Protein AF-A0ABD4E244-F1 (afdb_monomer)

Nearest PDB structures (foldseek):
  1wmi-assembly1_A  TM=5.016E-01  e=4.606E-01  Pyrococcus horikoshii OT3
  7qqj-assembly1_A  TM=5.575E-01  e=2.333E+00  Jeotgalibaca ciconiae
  2khe-assembly1_A  TM=3.534E-01  e=1.532E+00  Thermus thermophilus HB8
  5w0b-assembly4_A  TM=2.724E-01  e=1.532E+00  Homo sapiens

Mean predicted aligned error: 14.97 Å

Foldseek 3Di:
DDCVVVVVVVVVVVVVVVVVVPDDDDDDDDDDDDDDDDPDPDPPDPDPPPPPDPADAAEAEDLAKDKFKKAKDFLVPCVLVVVCVVLVQDPVVQSVVLVVPDDDDRPDIDITGLVSDFLQVLVVVDPLQQQPGWIKIFMDPPPPDTEDIDIGHLVRRVVVVVCVLPDDQQDKDWDDDDDDWTWMWHDHPFWIWTWTADRPRRHIYTYTYTSVNSVVNVVVNSVVSSCRNVPNDDVVVVVPDD

Organism: NCBI:txid101571

Structure (mmCIF, N/CA/C/O backbone):
data_AF-A0ABD4E244-F1
#
_entry.id   AF-A0ABD4E244-F1
#
loop_
_atom_site.group_PDB
_atom_site.id
_atom_site.type_symbol
_atom_site.label_atom_id
_atom_site.label_alt_id
_atom_site.label_comp_id
_atom_site.label_asym_id
_atom_site.label_entity_id
_atom_site.label_seq_id
_atom_site.pdbx_PDB_ins_code
_atom_site.Cartn_x
_atom_site.Cartn_y
_atom_site.Cartn_z
_atom_site.occupancy
_atom_site.B_iso_or_equiv
_atom_site.auth_seq_id
_atom_site.auth_comp_id
_atom_site.auth_asym_id
_atom_site.auth_atom_id
_atom_site.pdbx_PDB_model_num
ATOM 1 N N . MET A 1 1 ? 22.907 18.050 -26.647 1.00 46.38 1 MET A N 1
ATOM 2 C CA . MET A 1 1 ? 22.762 16.636 -26.237 1.00 46.38 1 MET A CA 1
ATOM 3 C C . MET A 1 1 ? 23.810 16.364 -25.176 1.00 46.38 1 MET A C 1
ATOM 5 O O . MET A 1 1 ? 24.995 16.416 -25.475 1.00 46.38 1 MET A O 1
ATOM 9 N N . SER A 1 2 ? 23.383 16.255 -23.921 1.00 38.94 2 SER A N 1
ATOM 10 C CA . SER A 1 2 ? 24.263 16.157 -22.755 1.00 38.94 2 SER A CA 1
ATOM 11 C C . SER A 1 2 ? 24.977 14.802 -22.731 1.00 38.94 2 SER A C 1
ATOM 13 O O . SER A 1 2 ? 24.359 13.765 -22.967 1.00 38.94 2 SER A O 1
ATOM 15 N N . GLY A 1 3 ? 26.281 14.800 -22.430 1.00 38.62 3 GLY A N 1
ATOM 16 C CA . GLY A 1 3 ? 27.131 13.596 -22.420 1.00 38.62 3 GLY A CA 1
ATOM 17 C C . GLY A 1 3 ? 26.652 12.463 -21.500 1.00 38.62 3 GLY A C 1
ATOM 18 O O . GLY A 1 3 ? 27.084 11.326 -21.649 1.00 38.62 3 GLY A O 1
ATOM 19 N N . TRP A 1 4 ? 25.699 12.746 -20.612 1.00 36.41 4 TRP A N 1
ATOM 20 C CA . TRP A 1 4 ? 25.045 11.768 -19.745 1.00 36.41 4 TRP A CA 1
ATOM 21 C C . TRP A 1 4 ? 24.117 10.810 -20.502 1.00 36.41 4 TRP A C 1
ATOM 23 O O . TRP A 1 4 ? 24.083 9.626 -20.183 1.00 36.41 4 TRP A O 1
ATOM 33 N N . VAL A 1 5 ? 23.441 11.272 -21.561 1.00 45.88 5 VAL A N 1
ATOM 34 C CA . VAL A 1 5 ? 22.595 10.404 -22.405 1.00 45.88 5 VAL A CA 1
ATOM 35 C C . VAL A 1 5 ? 23.458 9.389 -23.162 1.00 45.88 5 VAL A C 1
ATOM 37 O O . VAL A 1 5 ? 23.086 8.228 -23.299 1.00 45.88 5 VAL A O 1
ATOM 40 N N . VAL A 1 6 ? 24.658 9.799 -23.587 1.00 49.12 6 VAL A N 1
ATOM 41 C CA . VAL A 1 6 ? 25.619 8.921 -24.274 1.00 49.12 6 VAL A CA 1
ATOM 42 C C . VAL A 1 6 ? 26.187 7.864 -23.319 1.00 49.12 6 VAL A C 1
ATOM 44 O O . VAL A 1 6 ? 26.351 6.711 -23.713 1.00 49.12 6 VAL A O 1
ATOM 47 N N . ALA A 1 7 ? 26.425 8.222 -22.054 1.00 53.41 7 ALA A N 1
ATOM 48 C CA . ALA A 1 7 ? 26.900 7.282 -21.040 1.00 53.41 7 ALA A CA 1
ATOM 49 C C . ALA A 1 7 ? 25.847 6.211 -20.695 1.00 53.41 7 ALA A C 1
ATOM 51 O O . ALA A 1 7 ? 26.179 5.030 -20.611 1.00 53.41 7 ALA A O 1
ATOM 52 N N . LEU A 1 8 ? 24.575 6.603 -20.572 1.00 51.09 8 LEU A N 1
ATOM 53 C CA . LEU A 1 8 ? 23.467 5.693 -20.252 1.00 51.09 8 LEU A CA 1
ATOM 54 C C . LEU A 1 8 ? 23.204 4.696 -21.391 1.00 51.09 8 LEU A C 1
ATOM 56 O O . LEU A 1 8 ? 23.094 3.493 -21.156 1.00 51.09 8 LEU A O 1
ATOM 60 N N . VAL A 1 9 ? 23.226 5.176 -22.638 1.00 59.66 9 VAL A N 1
ATOM 61 C CA . VAL A 1 9 ? 23.154 4.320 -23.833 1.00 59.66 9 VAL A CA 1
ATOM 62 C C . VAL A 1 9 ? 24.352 3.363 -23.897 1.00 59.66 9 VAL A C 1
ATOM 64 O O . VAL A 1 9 ? 24.181 2.184 -24.202 1.00 59.66 9 VAL A O 1
ATOM 67 N N . GLY A 1 10 ? 25.553 3.827 -23.538 1.00 59.78 10 GLY A N 1
ATOM 68 C CA . GLY A 1 10 ? 26.757 2.994 -23.489 1.00 59.78 10 GLY A CA 1
ATOM 69 C C . GLY A 1 10 ? 26.665 1.834 -22.491 1.00 59.78 10 GLY A C 1
ATOM 70 O O . GLY A 1 10 ? 27.057 0.714 -22.818 1.00 59.78 10 GLY A O 1
ATOM 71 N N . VAL A 1 11 ? 26.100 2.069 -21.303 1.00 67.81 11 VAL A N 1
ATOM 72 C CA . VAL A 1 11 ? 25.931 1.032 -20.267 1.00 67.81 11 VAL A CA 1
ATOM 73 C C . VAL A 1 11 ? 24.898 -0.016 -20.687 1.00 67.81 11 VAL A C 1
ATOM 75 O O . VAL A 1 11 ? 25.147 -1.213 -20.534 1.00 67.81 11 VAL A O 1
ATOM 78 N N . VAL A 1 12 ? 23.779 0.409 -21.281 1.00 67.81 12 VAL A N 1
ATOM 79 C CA . VAL A 1 12 ? 22.734 -0.504 -21.778 1.00 67.81 12 VAL A CA 1
ATOM 80 C C . VAL A 1 12 ? 23.266 -1.377 -22.918 1.00 67.81 12 VAL A C 1
ATOM 82 O O . VAL A 1 12 ? 23.085 -2.596 -22.903 1.00 67.81 12 VAL A O 1
ATOM 85 N N . ILE A 1 13 ? 23.999 -0.788 -23.868 1.00 71.12 13 ILE A N 1
ATOM 86 C CA . ILE A 1 13 ? 24.621 -1.531 -24.973 1.00 71.12 13 ILE A CA 1
ATOM 87 C C . ILE A 1 13 ? 25.648 -2.541 -24.443 1.00 71.12 13 ILE A C 1
ATOM 89 O O . ILE A 1 13 ? 25.657 -3.696 -24.878 1.00 71.12 13 ILE A O 1
ATOM 93 N N . LEU A 1 14 ? 26.482 -2.145 -23.475 1.00 68.38 14 LEU A N 1
ATOM 94 C CA . LEU A 1 14 ? 27.491 -3.025 -22.883 1.00 68.38 14 LEU A CA 1
ATOM 95 C C . LEU A 1 14 ? 26.857 -4.207 -22.133 1.00 68.38 14 LEU A C 1
ATOM 97 O O . LEU A 1 14 ? 27.340 -5.336 -22.237 1.00 68.38 14 LEU A O 1
ATOM 101 N N . TYR A 1 15 ? 25.750 -3.969 -21.427 1.00 73.31 15 TYR A N 1
ATOM 102 C CA . TYR A 1 15 ? 24.990 -5.012 -20.742 1.00 73.31 15 TYR A CA 1
ATOM 103 C C . TYR A 1 15 ? 24.410 -6.044 -21.725 1.00 73.31 15 TYR A C 1
ATOM 105 O O . TYR A 1 15 ? 24.567 -7.252 -21.522 1.00 73.31 15 TYR A O 1
ATOM 113 N N . VAL A 1 16 ? 23.816 -5.592 -22.835 1.00 67.31 16 VAL A N 1
ATOM 114 C CA . VAL A 1 16 ? 23.265 -6.480 -23.876 1.00 67.31 16 VAL A CA 1
ATOM 115 C C . VAL A 1 16 ? 24.371 -7.303 -24.550 1.00 67.31 16 VAL A C 1
ATOM 117 O O . VAL A 1 16 ? 24.220 -8.515 -24.721 1.00 67.31 16 VAL A O 1
ATOM 120 N N . LEU A 1 17 ? 25.518 -6.691 -24.863 1.00 67.81 17 LEU A N 1
ATOM 121 C CA . LEU A 1 17 ? 26.674 -7.378 -25.458 1.00 67.81 17 LEU A CA 1
ATOM 122 C C . LEU A 1 17 ? 27.251 -8.465 -24.544 1.00 67.81 17 LEU A C 1
ATOM 124 O O . LEU A 1 17 ? 27.511 -9.583 -24.995 1.00 67.81 17 LEU A O 1
ATOM 128 N N . LEU A 1 18 ? 27.395 -8.178 -23.249 1.00 69.12 18 LEU A N 1
ATOM 129 C CA . LEU A 1 18 ? 27.860 -9.161 -22.266 1.00 69.12 18 LEU A CA 1
ATOM 130 C C . LEU A 1 18 ? 26.876 -10.328 -22.100 1.00 69.12 18 LEU A C 1
ATOM 132 O O . LEU A 1 18 ? 27.305 -11.458 -21.856 1.00 69.12 18 LEU A O 1
ATOM 136 N N . ARG A 1 19 ? 25.572 -10.087 -22.276 1.00 62.84 19 ARG A N 1
ATOM 137 C CA . ARG A 1 19 ? 24.532 -11.127 -22.227 1.00 62.84 19 ARG A CA 1
ATOM 138 C C . ARG A 1 19 ? 24.557 -12.031 -23.464 1.00 62.84 19 ARG A C 1
ATOM 140 O O . ARG A 1 19 ? 24.368 -13.238 -23.329 1.00 62.84 19 ARG A O 1
ATOM 147 N N . VAL A 1 20 ? 24.845 -11.485 -24.649 1.00 66.19 20 VAL A N 1
ATOM 148 C CA . VAL A 1 20 ? 25.002 -12.275 -25.886 1.00 66.19 20 VAL A CA 1
ATOM 149 C C . VAL A 1 20 ? 26.271 -13.133 -25.840 1.00 66.19 20 VAL A C 1
ATOM 151 O O . VAL A 1 20 ? 26.223 -14.308 -26.197 1.00 66.19 20 VAL A O 1
ATOM 154 N N . LEU A 1 21 ? 27.378 -12.589 -25.323 1.00 64.44 21 LEU A N 1
ATOM 155 C CA . LEU A 1 21 ? 28.658 -13.301 -25.198 1.00 64.44 21 LEU A CA 1
ATOM 156 C C . LEU A 1 21 ? 28.655 -14.408 -24.129 1.00 64.44 21 LEU A C 1
ATOM 158 O O . LEU A 1 21 ? 29.496 -15.300 -24.176 1.00 64.44 21 LEU A O 1
ATOM 162 N N . ARG A 1 22 ? 27.718 -14.373 -23.172 1.00 51.84 22 ARG A N 1
ATOM 163 C CA . ARG A 1 22 ? 27.598 -15.370 -22.093 1.00 51.84 22 ARG A CA 1
ATOM 164 C C . ARG A 1 22 ? 26.583 -16.482 -22.356 1.00 51.84 22 ARG A C 1
ATOM 166 O O . ARG A 1 22 ? 26.347 -17.281 -21.453 1.00 51.84 22 ARG A O 1
ATOM 173 N N . ARG A 1 23 ? 25.991 -16.587 -23.554 1.00 40.16 23 ARG A N 1
ATOM 174 C CA . ARG A 1 23 ? 25.181 -17.770 -23.896 1.00 40.16 23 ARG A CA 1
ATOM 175 C C . ARG A 1 23 ? 26.089 -19.010 -23.957 1.00 40.16 23 ARG A C 1
ATOM 177 O O . ARG A 1 23 ? 26.967 -19.050 -24.817 1.00 40.16 23 ARG A O 1
ATOM 18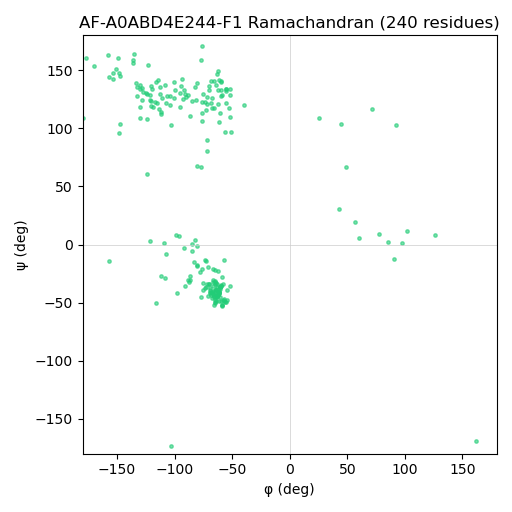4 N N . PRO A 1 24 ? 25.892 -20.033 -23.105 1.00 42.00 24 PRO A N 1
ATOM 185 C CA . PRO A 1 24 ? 26.639 -21.277 -23.224 1.00 42.00 24 PRO A CA 1
ATOM 186 C C . PRO A 1 24 ? 26.200 -21.991 -24.505 1.00 42.00 24 PRO A C 1
ATOM 188 O O . PRO A 1 24 ? 25.018 -22.293 -24.679 1.00 42.00 24 PRO A O 1
ATOM 191 N N . GLN A 1 25 ? 27.139 -22.262 -25.413 1.00 41.94 25 GLN A N 1
ATOM 192 C CA . GLN A 1 25 ? 26.923 -23.268 -26.451 1.00 41.94 25 GLN A CA 1
ATOM 193 C C . GLN A 1 25 ? 26.726 -24.628 -25.771 1.00 41.94 25 GLN A C 1
ATOM 195 O O . GLN A 1 25 ? 27.485 -24.998 -24.875 1.00 41.94 25 GLN A O 1
ATOM 200 N N . ALA A 1 26 ? 25.692 -25.359 -26.191 1.00 36.94 26 ALA A N 1
ATOM 201 C CA . ALA A 1 26 ? 25.402 -26.701 -25.703 1.00 36.94 26 ALA A CA 1
ATOM 202 C C . ALA A 1 26 ? 26.626 -27.626 -25.898 1.00 36.94 26 ALA A C 1
ATOM 204 O O . ALA A 1 26 ? 27.203 -27.637 -26.991 1.00 36.94 26 ALA A O 1
ATOM 205 N N . PRO A 1 27 ? 27.041 -28.400 -24.880 1.00 38.44 27 PRO A N 1
ATOM 206 C CA . PRO A 1 27 ? 28.251 -29.201 -24.977 1.00 38.44 27 PRO A CA 1
ATOM 207 C C . PRO A 1 27 ? 28.022 -30.451 -25.837 1.00 38.44 27 PRO A C 1
ATOM 209 O O . PRO A 1 27 ? 27.171 -31.291 -25.550 1.00 38.44 27 PRO A O 1
ATOM 212 N N . ARG A 1 28 ? 28.830 -30.575 -26.896 1.00 30.55 28 ARG A N 1
ATOM 213 C CA . ARG A 1 28 ? 29.063 -31.822 -27.634 1.00 30.55 28 ARG A CA 1
ATOM 214 C C . ARG A 1 28 ? 29.917 -32.745 -26.763 1.00 30.55 28 ARG A C 1
ATOM 216 O O . ARG A 1 28 ? 30.987 -32.347 -26.315 1.00 30.55 28 ARG A O 1
ATOM 223 N N . ALA A 1 29 ? 29.449 -33.970 -26.557 1.00 38.97 29 ALA A N 1
ATOM 224 C CA . ALA A 1 29 ? 30.196 -35.030 -25.896 1.00 38.97 29 ALA A CA 1
ATOM 225 C C . ALA A 1 29 ? 31.352 -35.533 -26.775 1.00 38.97 29 ALA A C 1
ATOM 227 O O . ALA A 1 29 ? 31.140 -35.844 -27.949 1.00 38.97 29 ALA A O 1
ATOM 228 N N . THR A 1 30 ? 32.550 -35.680 -26.202 1.00 33.34 30 THR A N 1
ATOM 229 C CA . THR A 1 30 ? 33.509 -36.726 -26.596 1.00 33.34 30 THR A CA 1
ATOM 230 C C . THR A 1 30 ? 34.483 -37.023 -25.453 1.00 33.34 30 THR A C 1
ATOM 232 O O . THR A 1 30 ? 34.839 -36.150 -24.666 1.00 33.34 30 THR A O 1
ATOM 235 N N . GLU A 1 31 ? 34.826 -38.301 -25.362 1.00 32.78 31 GLU A N 1
ATOM 236 C CA . GLU A 1 31 ? 35.502 -39.026 -24.291 1.00 32.78 31 GLU A CA 1
ATOM 237 C C . GLU A 1 31 ? 37.025 -38.828 -24.180 1.00 32.78 31 GLU A C 1
ATOM 239 O O . GLU A 1 31 ? 37.717 -38.590 -25.164 1.00 32.78 31 GLU A O 1
ATOM 244 N N . ALA A 1 32 ? 37.488 -39.127 -22.957 1.00 32.03 32 ALA A N 1
ATOM 245 C CA . ALA A 1 32 ? 38.721 -39.824 -22.562 1.00 32.03 32 ALA A CA 1
ATOM 246 C C . ALA A 1 32 ? 40.102 -39.153 -22.723 1.00 32.03 32 ALA A C 1
ATOM 248 O O . ALA A 1 32 ? 40.644 -39.048 -23.816 1.00 32.03 32 ALA A O 1
ATOM 249 N N . ALA A 1 33 ? 40.772 -38.925 -21.582 1.00 31.59 33 ALA A N 1
ATOM 250 C CA . ALA A 1 33 ? 41.959 -39.697 -21.176 1.00 31.59 33 ALA A CA 1
ATOM 251 C C . ALA A 1 33 ? 42.374 -39.388 -19.719 1.00 31.59 33 ALA A C 1
ATOM 253 O O . ALA A 1 33 ? 42.095 -38.328 -19.171 1.00 31.59 33 ALA A O 1
ATOM 254 N N . LYS A 1 34 ? 43.027 -40.371 -19.101 1.00 32.00 34 LYS A N 1
ATOM 255 C CA . LYS A 1 34 ? 43.307 -40.585 -17.673 1.00 32.00 34 LYS A CA 1
ATOM 256 C C . LYS A 1 34 ? 44.798 -40.362 -17.369 1.00 32.00 34 LYS A C 1
ATOM 258 O O . LYS A 1 34 ? 45.604 -40.906 -18.112 1.00 32.00 34 LYS A O 1
ATOM 263 N N . SER A 1 35 ? 45.149 -39.682 -16.267 1.00 30.70 35 SER A N 1
ATOM 264 C CA . SER A 1 35 ? 46.328 -39.942 -15.391 1.00 30.70 35 SER A CA 1
ATOM 265 C C . SER A 1 35 ? 46.331 -38.916 -14.236 1.00 30.70 35 SER A C 1
ATOM 267 O O . SER A 1 35 ? 46.313 -37.723 -14.500 1.00 30.70 35 SER A O 1
ATOM 269 N N . ALA A 1 36 ? 46.045 -39.305 -12.991 1.00 32.72 36 ALA A N 1
ATOM 270 C CA . ALA A 1 36 ? 46.971 -39.770 -11.943 1.00 32.72 36 ALA A CA 1
ATOM 271 C C . ALA A 1 36 ? 47.470 -38.641 -11.009 1.00 32.72 36 ALA A C 1
ATOM 273 O O . ALA A 1 36 ? 48.356 -37.876 -11.360 1.00 32.72 36 ALA A O 1
ATOM 274 N N . ALA A 1 37 ? 46.858 -38.625 -9.818 1.00 39.91 37 ALA A N 1
ATOM 275 C CA . ALA A 1 37 ? 47.403 -38.312 -8.494 1.00 39.91 37 ALA A CA 1
ATOM 276 C C . ALA A 1 37 ? 48.327 -37.091 -8.315 1.00 39.91 37 ALA A C 1
ATOM 278 O O . ALA A 1 37 ? 49.535 -37.181 -8.510 1.00 39.91 37 ALA A O 1
ATOM 279 N N . ASP A 1 38 ? 47.750 -36.027 -7.751 1.00 34.31 38 ASP A N 1
ATOM 280 C CA . ASP A 1 38 ? 48.404 -35.186 -6.743 1.00 34.31 38 ASP A CA 1
ATOM 281 C C . ASP A 1 38 ? 47.308 -34.644 -5.800 1.00 34.31 38 ASP A C 1
ATOM 283 O O . ASP A 1 38 ? 46.571 -33.716 -6.135 1.00 34.31 38 ASP A O 1
ATOM 287 N N . GLU A 1 39 ? 47.101 -35.310 -4.657 1.00 41.69 39 GLU A N 1
ATOM 288 C CA . GLU A 1 39 ? 46.169 -34.875 -3.604 1.00 41.69 39 GLU A CA 1
ATOM 289 C C . GLU A 1 39 ? 46.824 -33.797 -2.734 1.00 41.69 39 GLU A C 1
ATOM 291 O O . GLU A 1 39 ? 47.081 -33.981 -1.545 1.00 41.69 39 GLU A O 1
ATOM 296 N N . THR A 1 40 ? 47.057 -32.634 -3.335 1.00 38.50 40 THR A N 1
ATOM 297 C CA . THR A 1 40 ? 47.302 -31.405 -2.582 1.00 38.50 40 THR A CA 1
ATOM 298 C C . THR A 1 40 ? 46.108 -30.477 -2.816 1.00 38.50 40 THR A C 1
ATOM 300 O O . THR A 1 40 ? 45.895 -30.050 -3.954 1.00 38.50 40 THR A O 1
ATOM 303 N N . PRO A 1 41 ? 45.282 -30.161 -1.795 1.00 41.00 41 PRO A N 1
ATOM 304 C CA . PRO A 1 41 ? 44.195 -29.205 -1.966 1.00 41.00 41 PRO A CA 1
ATOM 305 C C . PRO A 1 41 ? 44.795 -27.866 -2.418 1.00 41.00 41 PRO A C 1
ATOM 307 O O . PRO A 1 41 ? 45.736 -27.392 -1.771 1.00 41.00 41 PRO A O 1
ATOM 310 N N . PRO A 1 42 ? 44.302 -27.235 -3.500 1.00 47.94 42 PRO A N 1
ATOM 311 C CA . PRO A 1 42 ? 44.774 -25.907 -3.857 1.00 47.94 42 PRO A CA 1
ATOM 312 C C . PRO A 1 42 ? 44.486 -24.967 -2.679 1.00 47.94 42 PRO A C 1
ATOM 314 O O . PRO A 1 42 ? 43.427 -25.094 -2.053 1.00 47.94 42 PRO A O 1
ATOM 317 N N . PRO A 1 43 ? 45.396 -24.033 -2.345 1.00 40.88 43 PRO A N 1
ATOM 318 C CA . PRO A 1 43 ? 45.131 -23.069 -1.292 1.00 40.88 43 PRO A CA 1
ATOM 319 C C . PRO A 1 43 ? 43.834 -22.345 -1.638 1.00 40.88 43 PRO A C 1
ATOM 321 O O . PRO A 1 43 ? 43.693 -21.770 -2.719 1.00 40.88 43 PRO A O 1
ATOM 324 N N . SER A 1 44 ? 42.866 -22.431 -0.728 1.00 44.88 44 SER A N 1
ATOM 325 C CA . SER A 1 44 ? 41.580 -21.759 -0.832 1.00 44.88 44 SER A CA 1
ATOM 326 C C . SER A 1 44 ? 41.828 -20.280 -1.104 1.00 44.88 44 SER A C 1
ATOM 328 O O . SER A 1 44 ? 42.326 -19.560 -0.235 1.00 44.88 44 SER A O 1
ATOM 330 N N . LEU A 1 45 ? 41.516 -19.847 -2.330 1.00 42.91 45 LEU A N 1
ATOM 331 C CA . LEU A 1 45 ? 41.513 -18.438 -2.694 1.00 42.91 45 LEU A CA 1
ATOM 332 C C . LEU A 1 45 ? 40.646 -17.711 -1.659 1.00 42.91 45 LEU A C 1
ATOM 334 O O . LEU A 1 45 ? 39.520 -18.158 -1.411 1.00 42.91 45 LEU A O 1
ATOM 338 N N . PRO A 1 46 ? 41.140 -16.630 -1.030 1.00 38.53 46 PRO A N 1
ATOM 339 C CA . PRO A 1 46 ? 40.312 -15.853 -0.127 1.00 38.53 46 PRO A CA 1
ATOM 340 C C . PRO A 1 46 ? 39.061 -15.434 -0.894 1.00 38.53 46 PRO A C 1
ATOM 342 O O . PRO A 1 46 ? 39.161 -15.026 -2.056 1.00 38.53 46 PRO A O 1
ATOM 345 N N . ALA A 1 47 ? 37.896 -15.597 -0.256 1.00 43.22 47 ALA A N 1
ATOM 346 C CA . ALA A 1 47 ? 36.607 -15.198 -0.803 1.00 43.22 47 ALA A CA 1
ATOM 347 C C . ALA A 1 47 ? 36.781 -13.854 -1.511 1.00 43.22 47 ALA A C 1
ATOM 349 O O . ALA A 1 47 ? 37.254 -12.899 -0.890 1.00 43.22 47 ALA A O 1
ATOM 350 N N . GLN A 1 48 ? 36.495 -13.813 -2.818 1.00 36.44 48 GLN A N 1
ATOM 351 C CA . GLN A 1 48 ? 36.559 -12.583 -3.596 1.00 36.44 48 GLN A CA 1
ATOM 352 C C . GLN A 1 48 ? 35.643 -11.571 -2.919 1.00 36.44 48 GLN A C 1
ATOM 354 O O . GLN A 1 48 ? 34.428 -11.574 -3.100 1.00 36.44 48 GLN A O 1
ATOM 359 N N . LEU A 1 49 ? 36.247 -10.717 -2.101 1.00 36.47 49 LEU A N 1
ATOM 360 C CA . LEU A 1 49 ? 35.621 -9.542 -1.551 1.00 36.47 49 LEU A CA 1
ATOM 361 C C . LEU A 1 49 ? 35.282 -8.713 -2.785 1.00 36.47 49 LEU A C 1
ATOM 363 O O . LEU A 1 49 ? 36.191 -8.224 -3.461 1.00 36.47 49 LEU A O 1
ATOM 367 N N . LYS A 1 50 ? 33.994 -8.678 -3.155 1.00 40.62 50 LYS A N 1
ATOM 368 C CA . LYS A 1 50 ? 33.470 -7.823 -4.222 1.00 40.62 50 LYS A CA 1
ATOM 369 C C . LYS A 1 50 ? 33.968 -6.412 -3.910 1.00 40.62 50 LYS A C 1
ATOM 371 O O . LYS A 1 50 ? 33.420 -5.728 -3.054 1.00 40.62 50 LYS A O 1
ATOM 376 N N . ARG A 1 51 ? 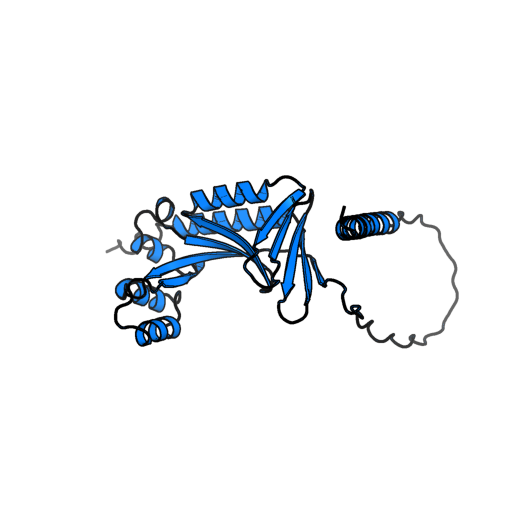35.067 -6.002 -4.545 1.00 38.91 51 ARG A N 1
ATOM 377 C CA . ARG A 1 51 ? 35.534 -4.621 -4.532 1.00 38.91 51 ARG A CA 1
ATOM 378 C C . ARG A 1 51 ? 34.546 -3.860 -5.396 1.00 38.91 51 ARG A C 1
ATOM 380 O O . ARG A 1 51 ? 34.716 -3.794 -6.610 1.00 38.91 51 ARG A O 1
ATOM 387 N N . THR A 1 52 ? 33.489 -3.349 -4.781 1.00 43.41 52 THR A N 1
ATOM 388 C CA . THR A 1 52 ? 32.656 -2.326 -5.403 1.00 43.41 52 THR A CA 1
ATOM 389 C C . THR A 1 52 ? 33.577 -1.133 -5.644 1.00 43.41 52 THR A C 1
ATOM 391 O O . THR A 1 52 ? 34.142 -0.579 -4.700 1.00 43.41 52 THR A O 1
ATOM 394 N N . LEU A 1 53 ? 33.847 -0.813 -6.911 1.00 45.59 53 LEU A N 1
ATOM 395 C CA . LEU A 1 53 ? 34.598 0.391 -7.258 1.00 45.59 53 LEU A CA 1
ATOM 396 C C . LEU A 1 53 ? 33.828 1.597 -6.715 1.00 45.59 53 LEU A C 1
ATOM 398 O O . LEU A 1 53 ? 32.617 1.687 -6.914 1.00 45.59 53 LEU A O 1
ATOM 402 N N . ALA A 1 54 ? 34.525 2.512 -6.040 1.00 47.50 54 ALA A N 1
ATOM 403 C CA . ALA A 1 54 ? 33.933 3.761 -5.577 1.00 47.50 54 ALA A CA 1
ATOM 404 C C . ALA A 1 54 ? 33.244 4.466 -6.763 1.00 47.50 54 ALA A C 1
ATOM 406 O O . ALA A 1 54 ? 33.898 4.776 -7.759 1.00 47.50 54 ALA A O 1
ATOM 407 N N . GLY A 1 55 ? 31.924 4.653 -6.672 1.00 58.75 55 GLY A N 1
ATOM 408 C CA . GLY A 1 55 ? 31.106 5.289 -7.710 1.00 58.75 55 GLY A CA 1
ATOM 409 C C . GLY A 1 55 ? 30.365 4.356 -8.680 1.00 58.75 55 GLY A C 1
ATOM 410 O O . GLY A 1 55 ? 29.687 4.866 -9.569 1.00 58.75 55 GLY A O 1
ATOM 411 N N . GLN A 1 56 ? 30.447 3.024 -8.550 1.00 65.06 56 GLN A N 1
ATOM 412 C CA . GLN A 1 56 ? 29.521 2.128 -9.264 1.00 65.06 56 GLN A CA 1
ATOM 413 C C . GLN A 1 56 ? 28.172 2.030 -8.536 1.00 65.06 56 GLN A C 1
ATOM 415 O O . GLN A 1 56 ? 28.176 1.931 -7.307 1.00 65.06 56 GLN A O 1
ATOM 420 N N . PRO A 1 57 ? 27.038 2.026 -9.265 1.00 68.88 57 PRO A N 1
ATOM 421 C CA . PRO A 1 57 ? 25.737 1.852 -8.639 1.00 68.88 57 PRO A CA 1
ATOM 422 C C . PRO A 1 57 ? 25.602 0.452 -8.026 1.00 68.88 57 PRO A C 1
ATOM 424 O O . PRO A 1 57 ? 26.048 -0.531 -8.627 1.00 68.88 57 PRO A O 1
ATOM 427 N N . ASP A 1 58 ? 24.977 0.360 -6.850 1.00 76.75 58 ASP A N 1
ATOM 428 C CA . ASP A 1 58 ? 24.564 -0.930 -6.282 1.00 76.75 58 ASP A CA 1
ATOM 429 C C . ASP A 1 58 ? 23.382 -1.450 -7.100 1.00 76.75 58 ASP A C 1
ATOM 431 O O . ASP A 1 58 ? 22.372 -0.761 -7.215 1.00 76.75 58 ASP A O 1
ATOM 435 N N . VAL A 1 59 ? 23.512 -2.633 -7.705 1.00 80.06 59 VAL A N 1
ATOM 436 C CA . VAL A 1 59 ? 22.460 -3.215 -8.549 1.00 80.06 59 VAL A CA 1
ATOM 437 C C . VAL A 1 59 ? 21.909 -4.465 -7.887 1.00 80.06 59 VAL A C 1
ATOM 439 O O . VAL A 1 59 ? 22.623 -5.466 -7.751 1.00 80.06 59 VAL A O 1
ATOM 442 N N . ALA A 1 60 ? 20.627 -4.435 -7.533 1.00 81.56 60 ALA A N 1
ATOM 443 C CA . ALA A 1 60 ? 19.943 -5.551 -6.895 1.00 81.56 60 ALA A CA 1
ATOM 444 C C . ALA A 1 60 ? 18.761 -6.039 -7.740 1.00 81.56 60 ALA A C 1
ATOM 446 O O . ALA A 1 60 ? 17.945 -5.257 -8.215 1.00 81.56 60 ALA A O 1
ATOM 447 N N . SER A 1 61 ? 18.647 -7.360 -7.904 1.00 84.25 61 SER A N 1
ATOM 448 C CA . SER A 1 61 ? 17.429 -7.975 -8.440 1.00 84.25 61 SER A CA 1
ATOM 449 C C . SER A 1 61 ? 16.410 -8.137 -7.318 1.00 84.25 61 SER A C 1
ATOM 451 O O . SER A 1 61 ? 16.756 -8.618 -6.227 1.00 84.25 61 SER A O 1
ATOM 453 N N . ILE A 1 62 ? 15.165 -7.783 -7.613 1.00 85.19 62 ILE A N 1
ATOM 454 C CA . ILE A 1 62 ? 14.025 -7.902 -6.708 1.00 85.19 62 ILE A CA 1
ATOM 455 C C . ILE A 1 62 ? 13.086 -8.988 -7.230 1.00 85.19 62 ILE A C 1
ATOM 457 O O . ILE A 1 62 ? 12.673 -8.984 -8.388 1.00 85.19 62 ILE A O 1
ATOM 461 N N . ASP A 1 63 ? 12.783 -9.936 -6.355 1.00 88.25 63 ASP A N 1
ATOM 462 C CA . ASP A 1 63 ? 11.952 -11.113 -6.598 1.00 88.25 63 ASP A CA 1
ATOM 463 C C . ASP A 1 63 ? 10.573 -11.021 -5.929 1.00 88.25 63 ASP A C 1
ATOM 465 O O . ASP A 1 63 ? 9.702 -11.851 -6.192 1.00 88.25 63 ASP A O 1
ATOM 469 N N . HIS A 1 64 ? 10.367 -9.999 -5.095 1.00 90.56 64 HIS A N 1
ATOM 470 C CA . HIS A 1 64 ? 9.109 -9.732 -4.417 1.00 90.56 64 HIS A CA 1
ATOM 471 C C . HIS A 1 64 ? 8.950 -8.244 -4.081 1.00 90.56 64 HIS A C 1
ATOM 473 O O . HIS A 1 64 ? 9.917 -7.592 -3.679 1.00 90.56 64 HIS A O 1
ATOM 479 N N . VAL A 1 65 ? 7.723 -7.732 -4.196 1.00 92.06 65 VAL A N 1
ATOM 480 C CA . VAL A 1 65 ? 7.341 -6.379 -3.761 1.00 92.06 65 VAL A CA 1
ATOM 481 C C . VAL A 1 65 ? 6.186 -6.422 -2.765 1.00 92.06 65 VAL A C 1
ATOM 483 O O . VAL A 1 65 ? 5.371 -7.345 -2.795 1.00 92.06 65 VAL A O 1
ATOM 486 N N . VAL A 1 66 ? 6.079 -5.401 -1.920 1.00 93.62 66 VAL A N 1
ATOM 487 C CA . VAL A 1 66 ? 5.026 -5.272 -0.905 1.00 93.62 66 VAL A CA 1
ATOM 488 C C . VAL A 1 66 ? 4.160 -4.053 -1.212 1.00 93.62 66 VAL A C 1
ATOM 490 O O . VAL A 1 66 ? 4.675 -3.023 -1.635 1.00 93.62 66 VAL A O 1
ATOM 493 N N . VAL A 1 67 ? 2.843 -4.180 -1.020 1.00 95.19 67 VAL A N 1
ATOM 494 C CA . VAL A 1 67 ? 1.891 -3.061 -1.048 1.00 95.19 67 VAL A CA 1
ATOM 495 C C . VAL A 1 67 ? 1.521 -2.705 0.390 1.00 95.19 67 VAL A C 1
ATOM 497 O O . VAL A 1 67 ? 0.708 -3.387 1.028 1.00 95.19 67 VAL A O 1
ATOM 500 N N . ASP A 1 68 ? 2.107 -1.618 0.879 1.00 94.25 68 ASP A N 1
ATOM 501 C CA . ASP A 1 68 ? 1.862 -1.066 2.205 1.00 94.25 68 ASP A CA 1
ATOM 502 C C . ASP A 1 68 ? 0.665 -0.117 2.155 1.00 94.25 68 ASP A C 1
ATOM 504 O O . ASP A 1 68 ? 0.733 0.958 1.561 1.00 94.25 68 ASP A O 1
ATOM 508 N N . ALA A 1 69 ? -0.445 -0.521 2.776 1.00 96.19 69 ALA A N 1
ATOM 509 C CA . ALA A 1 69 ? -1.678 0.258 2.833 1.00 96.19 69 ALA A CA 1
ATOM 510 C C . ALA A 1 69 ? -1.893 0.846 4.231 1.00 96.19 69 ALA A C 1
ATOM 512 O O . ALA A 1 69 ? -1.883 0.108 5.221 1.00 96.19 69 ALA A O 1
ATOM 513 N N . THR A 1 70 ? -2.127 2.155 4.318 1.00 96.06 70 THR A N 1
ATOM 514 C CA . THR A 1 70 ? -2.344 2.869 5.581 1.00 96.06 70 THR A CA 1
ATOM 515 C C . THR A 1 70 ? -3.588 3.746 5.538 1.00 96.06 70 THR A C 1
ATOM 517 O O . THR A 1 70 ? -3.850 4.455 4.567 1.00 96.06 70 THR A O 1
ATOM 520 N N . VAL A 1 71 ? -4.359 3.712 6.623 1.00 94.94 71 VAL A N 1
ATOM 521 C CA . VAL A 1 71 ? -5.486 4.620 6.852 1.00 94.94 71 VAL A CA 1
ATOM 522 C C . VAL A 1 71 ? -5.055 5.730 7.805 1.00 94.94 71 VAL A C 1
ATOM 524 O O . VAL A 1 71 ? -4.339 5.480 8.776 1.00 94.94 71 VAL A O 1
ATOM 527 N N . GLN A 1 72 ? -5.492 6.958 7.530 1.00 92.00 72 GLN A N 1
ATOM 528 C CA . GLN A 1 72 ? -5.259 8.099 8.411 1.00 92.00 72 GLN A CA 1
ATOM 529 C C . GLN A 1 72 ? -6.409 8.230 9.407 1.00 92.00 72 GLN A C 1
ATOM 531 O O . GLN A 1 72 ? -7.578 8.290 9.024 1.00 92.00 72 GLN A O 1
ATOM 536 N N . VAL A 1 7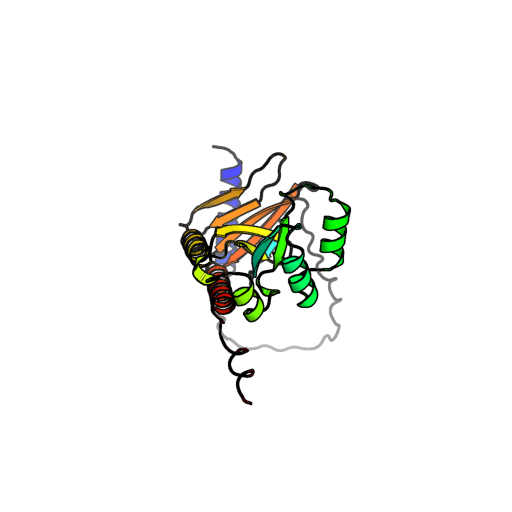3 ? -6.074 8.287 10.693 1.00 89.56 73 VAL A N 1
ATOM 537 C CA . VAL A 1 73 ? -7.033 8.391 11.794 1.00 89.56 73 VAL A CA 1
ATOM 538 C C . VAL A 1 73 ? -6.756 9.666 12.568 1.00 89.56 73 VAL A C 1
ATOM 540 O O . VAL A 1 73 ? -5.653 9.850 13.070 1.00 89.56 73 VAL A O 1
ATOM 543 N N . ALA A 1 74 ? -7.748 10.544 12.703 1.00 87.81 74 ALA A N 1
ATOM 544 C CA . ALA A 1 74 ? -7.591 11.741 13.523 1.00 87.81 74 ALA A CA 1
ATOM 545 C C . ALA A 1 74 ? -7.276 11.355 14.979 1.00 87.81 74 ALA A C 1
ATOM 547 O O . ALA A 1 74 ? -8.027 10.595 15.595 1.00 87.81 74 ALA A O 1
ATOM 548 N N . ALA A 1 75 ? -6.207 11.912 15.553 1.00 85.12 75 ALA A N 1
ATOM 549 C CA . ALA A 1 75 ? -5.762 11.588 16.911 1.00 85.12 75 ALA A CA 1
ATOM 550 C C . ALA A 1 75 ? -6.842 11.880 17.974 1.00 85.12 75 ALA A C 1
ATOM 552 O O . ALA A 1 75 ? -6.923 11.202 18.997 1.00 85.12 75 ALA A O 1
ATOM 553 N N . LEU A 1 76 ? -7.723 12.853 17.708 1.00 83.06 76 LEU A N 1
ATOM 554 C CA . LEU A 1 76 ? -8.832 13.231 18.589 1.00 83.06 76 LEU A CA 1
ATOM 555 C C . LEU A 1 76 ? -9.986 12.211 18.628 1.00 83.06 76 LEU A C 1
ATOM 557 O O . LEU A 1 76 ? -10.816 12.277 19.537 1.00 83.06 76 LEU A O 1
ATOM 561 N N . ARG A 1 77 ? -10.050 11.249 17.695 1.00 87.00 77 ARG A N 1
ATOM 562 C CA . ARG A 1 77 ? -11.038 10.153 17.699 1.00 87.00 77 ARG A CA 1
ATOM 563 C C . ARG A 1 77 ? -10.651 9.080 18.718 1.00 87.00 77 ARG A C 1
ATOM 565 O O . ARG A 1 77 ? -10.293 7.962 18.358 1.00 87.00 77 ARG A O 1
ATOM 572 N N . ARG A 1 78 ? -10.698 9.438 20.006 1.00 86.69 78 ARG A N 1
ATOM 573 C CA . ARG A 1 78 ? -10.261 8.586 21.131 1.00 86.69 78 ARG A CA 1
ATOM 574 C C . ARG A 1 78 ? -10.998 7.254 21.209 1.00 86.69 78 ARG A C 1
ATOM 576 O O . ARG A 1 78 ? -10.408 6.251 21.597 1.00 86.69 78 ARG A O 1
ATOM 583 N N . ASP A 1 79 ? -12.274 7.245 20.835 1.00 89.31 79 ASP A N 1
ATOM 584 C CA . ASP A 1 79 ? -13.091 6.039 20.683 1.00 89.31 79 ASP A CA 1
ATOM 585 C C . ASP A 1 79 ? -12.432 5.048 19.717 1.00 89.31 79 ASP A C 1
ATOM 587 O O . ASP A 1 79 ? -12.232 3.874 20.027 1.00 89.31 79 ASP A O 1
ATOM 591 N N . MET A 1 80 ? -12.027 5.558 18.561 1.00 90.50 80 MET A N 1
ATOM 592 C CA . MET A 1 80 ? -11.464 4.779 17.476 1.00 90.50 80 MET A CA 1
ATOM 593 C C . MET A 1 80 ? -10.009 4.391 17.748 1.00 90.50 80 MET A C 1
ATOM 595 O O . MET A 1 80 ? -9.647 3.230 17.582 1.00 90.50 80 MET A O 1
ATOM 599 N N . THR A 1 81 ? -9.174 5.323 18.217 1.00 90.62 81 THR A N 1
ATOM 600 C CA . THR A 1 81 ? -7.768 5.034 18.540 1.00 90.62 81 THR A CA 1
ATOM 601 C C . THR A 1 81 ? -7.639 4.044 19.696 1.00 90.62 81 THR A C 1
ATOM 603 O O . THR A 1 81 ? -6.733 3.216 19.674 1.00 90.62 81 THR A O 1
ATOM 606 N N . THR A 1 82 ? -8.565 4.047 20.661 1.00 92.00 82 THR A N 1
ATOM 607 C CA . THR A 1 82 ? -8.608 3.033 21.730 1.00 92.00 82 THR A CA 1
ATOM 608 C C . THR A 1 82 ? -8.878 1.640 21.168 1.00 92.00 82 THR A C 1
ATOM 610 O O . THR A 1 82 ? -8.110 0.725 21.446 1.00 92.00 82 THR A O 1
ATOM 613 N N . LEU A 1 83 ? -9.891 1.483 20.308 1.00 93.75 83 LEU A N 1
ATOM 614 C CA . LEU A 1 83 ? -10.193 0.195 19.668 1.00 93.75 83 LEU A CA 1
ATOM 615 C C . LEU A 1 83 ? -9.027 -0.323 18.812 1.00 93.75 83 LEU A C 1
ATOM 617 O O . LEU A 1 83 ? -8.776 -1.526 18.765 1.00 93.75 83 LEU A O 1
ATOM 621 N N . LEU A 1 84 ? -8.306 0.581 18.144 1.00 93.75 84 LEU A N 1
ATOM 622 C CA . LEU A 1 84 ? -7.129 0.239 17.341 1.00 93.75 84 LEU A CA 1
ATOM 623 C C . LEU A 1 84 ? -5.939 -0.203 18.202 1.00 93.75 84 LEU A C 1
ATOM 625 O O . LEU A 1 84 ? -5.193 -1.092 17.797 1.00 93.75 84 LEU A O 1
ATOM 629 N N . VAL A 1 85 ? -5.774 0.373 19.395 1.00 93.88 85 VAL A N 1
ATOM 630 C CA . VAL A 1 85 ? -4.789 -0.101 20.377 1.00 93.88 85 VAL A CA 1
ATOM 631 C C . VAL A 1 85 ? -5.181 -1.476 20.918 1.00 93.88 85 VAL A C 1
ATOM 633 O O . VAL A 1 85 ? -4.349 -2.379 20.967 1.00 93.88 85 VAL A O 1
ATOM 636 N N . GLU A 1 86 ? -6.450 -1.666 21.284 1.00 94.00 86 GLU A N 1
ATOM 637 C CA . GLU A 1 86 ? -6.958 -2.930 21.833 1.00 94.00 86 GLU A CA 1
ATOM 638 C C . GLU A 1 86 ? -6.809 -4.105 20.861 1.00 94.00 86 GLU A C 1
ATOM 640 O O . GLU A 1 86 ? -6.503 -5.219 21.284 1.00 94.00 86 GLU A O 1
ATOM 645 N N . CYS A 1 87 ? -6.991 -3.870 19.557 1.00 92.31 87 CYS A N 1
ATOM 646 C CA . CYS A 1 87 ? -6.799 -4.901 18.537 1.00 92.31 87 CYS A CA 1
ATOM 647 C C . CYS A 1 87 ? -5.339 -5.058 18.077 1.00 92.31 87 CYS A C 1
ATOM 649 O O . CYS A 1 87 ? -5.063 -5.905 17.229 1.00 92.31 87 CYS A O 1
ATOM 651 N N . GLY A 1 88 ? -4.410 -4.271 18.633 1.00 92.62 88 GLY A N 1
ATOM 652 C CA . GLY A 1 88 ? -2.982 -4.325 18.317 1.00 92.62 88 GLY A CA 1
ATOM 653 C C . GLY A 1 88 ? -2.585 -3.655 16.998 1.00 92.62 88 GLY A C 1
ATOM 654 O O . GLY A 1 88 ? -1.436 -3.786 16.582 1.00 92.62 88 GLY A O 1
ATOM 655 N N . ALA A 1 89 ? -3.498 -2.936 16.339 1.00 93.12 89 ALA A N 1
ATOM 656 C CA . ALA A 1 89 ? -3.213 -2.216 15.097 1.00 93.12 89 ALA A CA 1
ATOM 657 C C . ALA A 1 89 ? -2.456 -0.895 15.323 1.00 93.12 89 ALA A C 1
ATOM 659 O O . ALA A 1 89 ? -1.789 -0.408 14.411 1.00 93.12 89 ALA A O 1
ATOM 660 N N . LEU A 1 90 ? -2.556 -0.315 16.523 1.00 93.19 90 LEU A N 1
ATOM 661 C CA . LEU A 1 90 ? -1.885 0.924 16.916 1.00 93.19 90 LEU A CA 1
ATOM 662 C C . LEU A 1 90 ? -1.054 0.712 18.189 1.00 93.19 90 LEU A C 1
ATOM 664 O O . LEU A 1 90 ? -1.563 0.210 19.188 1.00 93.19 90 LEU A O 1
ATOM 668 N N . ASP A 1 91 ? 0.215 1.132 18.178 1.00 92.44 91 ASP A N 1
ATOM 669 C CA . ASP A 1 91 ? 1.057 1.124 19.380 1.00 92.44 91 ASP A CA 1
ATOM 670 C C . ASP A 1 91 ? 0.527 2.158 20.399 1.00 92.44 91 ASP A C 1
ATOM 672 O O . ASP A 1 91 ? 0.394 3.342 20.054 1.00 92.44 91 ASP A O 1
ATOM 676 N N . PRO A 1 92 ? 0.254 1.759 21.660 1.00 89.94 92 PRO A N 1
ATOM 677 C CA . PRO A 1 92 ? -0.152 2.685 22.712 1.00 89.94 92 PRO A CA 1
ATOM 678 C C . PRO A 1 92 ? 0.796 3.876 22.873 1.00 89.94 92 PRO A C 1
ATOM 680 O O . PRO A 1 92 ? 0.338 4.982 23.134 1.00 89.94 92 PRO A O 1
ATOM 683 N N . ARG A 1 93 ? 2.108 3.686 22.685 1.00 90.69 93 ARG A N 1
ATOM 684 C CA . ARG A 1 93 ? 3.101 4.762 22.805 1.00 90.69 93 ARG A CA 1
ATOM 685 C C . ARG A 1 93 ? 2.912 5.823 21.735 1.00 90.69 93 ARG A C 1
ATOM 687 O O . ARG A 1 93 ? 2.986 6.999 22.062 1.00 90.69 93 ARG A O 1
ATOM 694 N N . VAL A 1 94 ? 2.612 5.421 20.498 1.00 87.12 94 VAL A N 1
ATOM 695 C CA . VAL A 1 94 ? 2.328 6.361 19.402 1.00 87.12 94 VAL A CA 1
ATOM 696 C C . VAL A 1 94 ? 1.081 7.172 19.732 1.00 87.12 94 VAL A C 1
ATOM 698 O O . VAL A 1 94 ? 1.091 8.393 19.582 1.00 87.12 94 VAL A O 1
ATOM 701 N N . ARG A 1 95 ? 0.023 6.527 20.239 1.00 84.19 95 ARG A N 1
ATOM 702 C CA . ARG A 1 95 ? -1.171 7.241 20.711 1.00 84.19 95 ARG A CA 1
ATOM 703 C C . ARG A 1 95 ? -0.815 8.223 21.829 1.00 84.19 95 ARG A C 1
ATOM 705 O O . ARG A 1 95 ? -1.130 9.400 21.715 1.00 84.19 95 ARG A O 1
ATOM 712 N N . ASP A 1 96 ? -0.136 7.757 22.871 1.00 84.44 96 ASP A N 1
ATOM 713 C CA . ASP A 1 96 ? 0.185 8.552 24.057 1.00 84.44 96 ASP A CA 1
ATOM 714 C C . ASP A 1 96 ? 1.137 9.718 23.740 1.00 84.44 96 ASP A C 1
ATOM 716 O O . ASP A 1 96 ? 1.045 10.776 24.357 1.00 84.44 96 ASP A O 1
ATOM 720 N N . GLU A 1 97 ? 2.068 9.552 22.800 1.00 84.50 97 GLU A N 1
ATOM 721 C CA . GLU A 1 97 ? 2.924 10.631 22.301 1.00 84.50 97 GLU A CA 1
ATOM 722 C C . GLU A 1 97 ? 2.087 11.687 21.581 1.00 84.50 97 GLU A C 1
ATOM 724 O O . GLU A 1 97 ? 2.153 12.861 21.943 1.00 84.50 97 GLU A O 1
ATOM 729 N N . ASN A 1 98 ? 1.233 11.275 20.638 1.00 78.44 98 ASN A N 1
ATOM 730 C CA . ASN A 1 98 ? 0.320 12.186 19.945 1.00 78.44 98 ASN A CA 1
ATOM 731 C C . ASN A 1 98 ? -0.638 12.895 20.923 1.00 78.44 98 ASN A C 1
ATOM 733 O O . ASN A 1 98 ? -0.916 14.079 20.757 1.00 78.44 98 ASN A O 1
ATOM 737 N N . GLU A 1 99 ? -1.089 12.217 21.982 1.00 73.00 99 GLU A N 1
ATOM 738 C CA . GLU A 1 99 ? -1.893 12.815 23.053 1.00 73.00 99 GLU A CA 1
ATOM 739 C C . GLU A 1 99 ? -1.100 13.806 23.917 1.00 73.00 99 GLU A C 1
ATOM 741 O O . GLU A 1 99 ? -1.631 14.857 24.273 1.00 73.00 99 GLU A O 1
ATOM 746 N N . ARG A 1 100 ? 0.171 13.519 24.235 1.00 73.81 100 ARG A N 1
ATOM 747 C CA . ARG A 1 100 ? 1.050 14.427 24.997 1.00 73.81 100 ARG A CA 1
ATOM 748 C C . ARG A 1 100 ? 1.391 15.705 24.236 1.00 73.81 100 ARG A C 1
ATOM 750 O O . ARG A 1 100 ? 1.612 16.733 24.872 1.00 73.81 100 ARG A O 1
ATOM 757 N N . PHE A 1 101 ? 1.448 15.647 22.906 1.00 66.62 101 PHE A N 1
ATOM 758 C CA . PHE A 1 101 ? 1.672 16.817 22.053 1.00 66.62 101 PHE A CA 1
ATOM 759 C C . PHE A 1 101 ? 0.400 17.653 21.806 1.00 66.62 101 PHE A C 1
ATOM 761 O O . PHE A 1 101 ? 0.490 18.692 21.154 1.00 66.62 101 PHE A O 1
ATOM 768 N N . LEU A 1 102 ? -0.766 17.262 22.342 1.00 61.88 102 LEU A N 1
ATOM 769 C CA . LEU A 1 102 ? -2.008 18.032 22.224 1.00 61.88 102 LEU A CA 1
ATOM 770 C C . LEU A 1 102 ? -2.228 18.939 23.445 1.00 61.88 102 LEU A C 1
ATOM 772 O O . LEU A 1 102 ? -2.235 18.496 24.594 1.00 61.88 102 LEU A O 1
ATOM 776 N N . PRO A 1 103 ? -2.527 20.214 23.172 1.00 52.25 103 PRO A N 1
ATOM 777 C CA . PRO A 1 103 ? -3.936 20.568 23.195 1.00 52.25 103 PRO A CA 1
ATOM 778 C C . PRO A 1 103 ? -4.368 21.191 21.856 1.00 52.25 103 PRO A C 1
ATOM 780 O O . PRO A 1 103 ? -3.749 22.125 21.363 1.00 52.25 103 PRO A O 1
ATOM 783 N N . GLU A 1 104 ? -5.464 20.670 21.293 1.00 57.22 104 GLU A N 1
ATOM 784 C CA . GLU A 1 104 ? -6.346 21.336 20.309 1.00 57.22 104 GLU A CA 1
ATOM 785 C C . GLU A 1 104 ? -6.028 21.311 18.800 1.00 57.22 104 GLU A C 1
ATOM 787 O O . GLU A 1 104 ? -6.844 21.843 18.056 1.00 57.22 104 GLU A O 1
ATOM 792 N N . SER A 1 105 ? -4.976 20.662 18.280 1.00 63.53 105 SER A N 1
ATOM 793 C CA . SER A 1 105 ? -4.826 20.571 16.809 1.00 63.53 105 SER A CA 1
ATOM 794 C C . SER A 1 105 ? -5.781 19.527 16.196 1.00 63.53 105 SER A C 1
ATOM 796 O O . SER A 1 105 ? -5.596 18.330 16.444 1.00 63.53 105 SER A O 1
ATOM 798 N N . PRO A 1 106 ? -6.782 19.929 15.385 1.00 65.75 106 PRO A N 1
ATOM 799 C CA . PRO A 1 106 ? -7.691 18.995 14.720 1.00 65.75 106 PRO A CA 1
ATOM 800 C C . PRO A 1 106 ? -7.030 18.248 13.552 1.00 65.75 106 PRO A C 1
ATOM 802 O O . PRO A 1 106 ? -7.568 17.242 13.095 1.00 65.75 106 PRO A O 1
ATOM 805 N N . ASP A 1 107 ? -5.860 18.710 13.106 1.00 71.94 107 ASP A N 1
ATOM 806 C CA . ASP A 1 107 ? -5.182 18.217 11.904 1.00 71.94 107 ASP A CA 1
ATOM 807 C C . ASP A 1 107 ? -4.196 17.074 12.193 1.00 71.94 107 ASP A C 1
ATOM 809 O O . ASP A 1 107 ? -3.588 16.522 11.275 1.00 71.94 107 ASP A O 1
ATOM 813 N N . LEU A 1 108 ? -4.011 16.702 13.465 1.00 79.50 108 LEU A N 1
ATOM 814 C CA . LEU A 1 108 ? -3.101 15.621 13.831 1.00 79.50 108 LEU A CA 1
ATOM 815 C C . LEU A 1 108 ? -3.700 14.261 13.446 1.00 79.50 108 LEU A C 1
ATOM 817 O O . LEU A 1 108 ? -4.712 13.826 14.006 1.00 79.50 108 LEU A O 1
ATOM 821 N N . VAL A 1 109 ? -3.042 13.575 12.513 1.00 86.38 109 VAL A N 1
ATOM 822 C CA . VAL A 1 109 ? -3.435 12.253 12.016 1.00 86.38 109 VAL A CA 1
ATOM 823 C C . VAL A 1 109 ? -2.406 11.190 12.386 1.00 86.38 109 VAL A C 1
ATOM 825 O O . VAL A 1 109 ? -1.201 11.421 12.361 1.00 86.38 109 VAL A O 1
ATOM 828 N N . ILE A 1 110 ? -2.904 10.006 12.725 1.00 89.25 110 ILE A N 1
ATOM 829 C CA . ILE A 1 110 ? -2.129 8.807 13.018 1.00 89.25 110 ILE A CA 1
ATOM 830 C C . ILE A 1 110 ? -2.307 7.853 11.839 1.00 89.25 110 ILE A C 1
ATOM 832 O O . ILE A 1 110 ? -3.430 7.462 11.514 1.00 89.25 110 ILE A O 1
ATOM 836 N N . SER A 1 111 ? -1.201 7.465 11.210 1.00 91.06 111 SER A N 1
ATOM 837 C CA . SER A 1 111 ? -1.201 6.472 10.137 1.00 91.06 111 SER A CA 1
ATOM 838 C C . SER A 1 111 ? -1.228 5.063 10.720 1.00 91.06 111 SER A C 1
ATOM 840 O O . SER A 1 111 ? -0.360 4.699 11.512 1.00 91.06 111 SER A O 1
ATOM 842 N N . VAL A 1 112 ? -2.212 4.262 10.318 1.00 94.44 112 VAL A N 1
ATOM 843 C CA . VAL A 1 112 ? -2.411 2.899 10.825 1.00 94.44 112 VAL A CA 1
ATOM 844 C C . VAL A 1 112 ? -2.359 1.903 9.665 1.00 94.44 112 VAL A C 1
ATOM 846 O O . VAL A 1 112 ? -3.081 2.097 8.682 1.00 94.44 112 VAL A O 1
ATOM 849 N N . PRO A 1 113 ? -1.545 0.832 9.740 1.00 94.94 113 PRO A N 1
ATOM 850 C CA . PRO A 1 113 ? -1.507 -0.196 8.705 1.00 94.94 113 PRO A CA 1
ATOM 851 C C . PRO A 1 113 ? -2.858 -0.899 8.573 1.00 94.94 113 PRO A C 1
ATOM 853 O O . PRO A 1 113 ? -3.344 -1.529 9.511 1.00 94.94 113 PRO A O 1
ATOM 856 N N . LEU A 1 114 ? -3.457 -0.844 7.387 1.00 94.81 114 LEU A N 1
ATOM 857 C CA . LEU A 1 114 ? -4.811 -1.347 7.152 1.00 94.81 114 LEU A CA 1
ATOM 858 C C . LEU A 1 114 ? -4.914 -2.864 7.376 1.00 94.81 114 LEU A C 1
ATOM 860 O O . LEU A 1 114 ? -5.895 -3.349 7.936 1.00 94.81 114 LEU A O 1
ATOM 864 N N . ARG A 1 115 ? -3.863 -3.612 7.012 1.00 93.75 115 ARG A N 1
ATOM 865 C CA . ARG A 1 115 ? -3.775 -5.068 7.232 1.00 93.75 115 ARG A CA 1
ATOM 866 C C . ARG A 1 115 ? -3.702 -5.458 8.712 1.00 93.75 115 ARG A C 1
ATOM 868 O O . ARG A 1 115 ? -4.015 -6.596 9.040 1.00 93.75 115 ARG A O 1
ATOM 875 N N . ALA A 1 116 ? -3.292 -4.544 9.593 1.00 94.38 116 ALA A N 1
ATOM 876 C CA . ALA A 1 116 ? -3.246 -4.801 11.030 1.00 94.38 116 ALA A CA 1
ATOM 877 C C . ALA A 1 116 ? -4.626 -4.657 11.693 1.00 94.38 116 ALA A C 1
ATOM 879 O O . ALA A 1 116 ? -4.838 -5.174 12.786 1.00 94.38 116 ALA A O 1
ATOM 880 N N . ILE A 1 117 ? -5.579 -3.981 11.041 1.00 94.94 117 ILE A N 1
ATOM 881 C CA . ILE A 1 117 ? -6.934 -3.789 11.564 1.00 94.94 117 ILE A CA 1
ATOM 882 C C . ILE A 1 117 ? -7.785 -5.012 11.193 1.00 94.94 117 ILE A C 1
ATOM 884 O O . ILE A 1 117 ? -7.929 -5.295 10.006 1.00 94.94 117 ILE A O 1
ATOM 888 N N . PRO A 1 118 ? -8.405 -5.731 12.146 1.00 94.38 118 PRO A N 1
ATOM 889 C CA . PRO A 1 118 ? -9.271 -6.866 11.822 1.00 94.38 118 PRO A CA 1
ATOM 890 C C . PRO A 1 118 ? -10.462 -6.463 10.938 1.00 94.38 118 PRO A C 1
ATOM 892 O O . PRO A 1 118 ? -11.110 -5.454 11.215 1.00 94.38 118 PRO A O 1
ATOM 895 N N . SER A 1 119 ? -10.829 -7.281 9.941 1.00 92.38 119 SER A N 1
ATOM 896 C CA . SER A 1 119 ? -11.931 -6.985 9.000 1.00 92.38 119 SER A CA 1
ATOM 897 C C . SER A 1 119 ? -13.257 -6.679 9.707 1.00 92.38 119 SER A C 1
ATOM 899 O O . SER A 1 119 ? -13.965 -5.743 9.345 1.00 92.38 119 SER A O 1
ATOM 901 N N . ALA A 1 120 ? -13.558 -7.411 10.785 1.00 90.00 120 ALA A N 1
ATOM 902 C CA . ALA A 1 120 ? -14.754 -7.184 11.595 1.00 90.00 120 ALA A CA 1
ATOM 903 C C . ALA A 1 120 ? -14.753 -5.810 12.288 1.0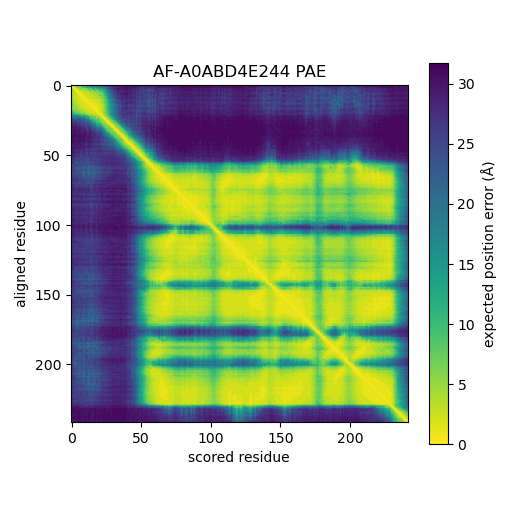0 90.00 120 ALA A C 1
ATOM 905 O O . ALA A 1 120 ? -15.809 -5.211 12.474 1.00 90.00 120 ALA A O 1
ATOM 906 N N . LEU A 1 121 ? -13.580 -5.298 12.676 1.00 91.75 121 LEU A N 1
ATOM 907 C CA . LEU A 1 121 ? -13.463 -3.951 13.228 1.00 91.75 121 LEU A CA 1
ATOM 908 C C . LEU A 1 121 ? -13.576 -2.902 12.117 1.00 91.75 121 LEU A C 1
ATOM 910 O O . LEU A 1 121 ? -14.261 -1.906 12.319 1.00 91.75 121 LEU A O 1
ATOM 914 N N . ILE A 1 122 ? -12.993 -3.146 10.938 1.00 91.88 122 ILE A N 1
ATOM 915 C CA . ILE A 1 122 ? -13.141 -2.260 9.773 1.00 91.88 122 ILE A CA 1
ATOM 916 C C . ILE A 1 122 ? -14.623 -2.061 9.435 1.00 91.88 122 ILE A C 1
ATOM 918 O O . ILE A 1 122 ? -15.080 -0.926 9.353 1.00 91.88 122 ILE A O 1
ATOM 922 N N . ALA A 1 123 ? -15.391 -3.148 9.334 1.00 88.38 123 ALA A N 1
ATOM 923 C CA . ALA A 1 123 ? -16.824 -3.096 9.040 1.00 88.38 123 ALA A CA 1
ATOM 924 C C . ALA A 1 123 ? -17.658 -2.359 10.106 1.00 88.38 123 ALA A C 1
ATOM 926 O O . ALA A 1 123 ? -18.753 -1.896 9.811 1.00 88.38 123 ALA A O 1
ATOM 927 N N . ARG A 1 124 ? -17.160 -2.264 11.347 1.00 88.75 124 ARG A N 1
ATOM 928 C CA . ARG A 1 124 ? -17.808 -1.515 12.436 1.00 88.75 124 ARG A CA 1
ATOM 929 C C . ARG A 1 124 ? -17.414 -0.043 12.468 1.00 88.75 124 ARG A C 1
ATOM 931 O O . ARG A 1 124 ? -18.189 0.774 12.950 1.00 88.75 124 ARG A O 1
ATOM 938 N N . LEU A 1 125 ? -16.187 0.271 12.061 1.00 87.12 125 LEU A N 1
ATOM 939 C CA . LEU A 1 125 ? -15.634 1.624 12.113 1.00 87.12 125 LEU A CA 1
ATOM 940 C C . LEU A 1 125 ? -15.979 2.444 10.866 1.00 87.12 125 LEU A C 1
ATOM 942 O O . LEU A 1 125 ? -16.040 3.670 10.955 1.00 87.12 125 LEU A O 1
ATOM 946 N N . TRP A 1 126 ? -16.204 1.782 9.730 1.00 89.50 126 TRP A N 1
ATOM 947 C CA . TRP A 1 126 ? -16.497 2.429 8.458 1.00 89.50 126 TRP A CA 1
ATOM 948 C C . TRP A 1 126 ? -17.690 1.785 7.761 1.00 89.50 126 TRP A C 1
ATOM 950 O O . TRP A 1 126 ? -17.706 0.580 7.511 1.00 89.50 126 TRP A O 1
ATOM 960 N N . ASP A 1 127 ? -18.651 2.623 7.382 1.00 88.38 127 ASP A N 1
ATOM 961 C CA . ASP A 1 127 ? -19.804 2.211 6.591 1.00 88.38 127 ASP A CA 1
ATOM 962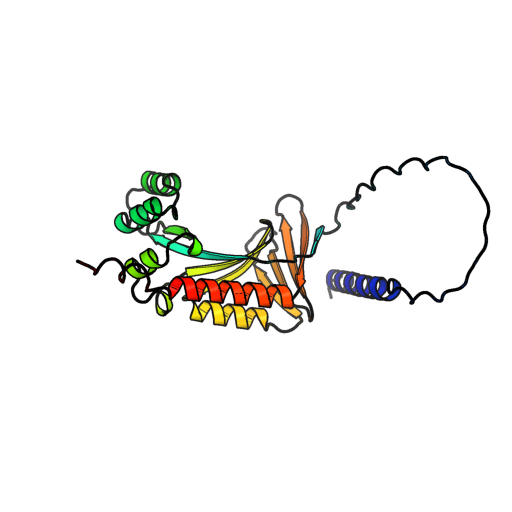 C C . ASP A 1 127 ? -19.389 1.951 5.145 1.00 88.38 127 ASP A C 1
ATOM 964 O O . ASP A 1 127 ? -18.876 2.843 4.463 1.00 88.38 127 ASP A O 1
ATOM 968 N N . ASN A 1 128 ? -19.658 0.733 4.670 1.00 90.00 128 ASN A N 1
ATOM 969 C CA . ASN A 1 128 ? -19.287 0.271 3.333 1.00 90.00 128 ASN A CA 1
ATOM 970 C C . ASN A 1 128 ? -17.801 0.566 3.007 1.00 90.00 128 ASN A C 1
ATOM 972 O O . ASN A 1 128 ? -17.487 1.400 2.151 1.00 90.00 128 ASN A O 1
ATOM 976 N N . PRO A 1 129 ? -16.863 -0.090 3.712 1.00 92.88 129 PRO A N 1
ATOM 977 C CA . PRO A 1 129 ? -15.441 0.222 3.629 1.00 92.88 129 PRO A CA 1
ATOM 978 C C . PRO A 1 129 ? -14.849 -0.056 2.242 1.00 92.88 129 PRO A C 1
ATOM 980 O O . PRO A 1 129 ? -13.840 0.542 1.892 1.00 92.88 129 PRO A O 1
ATOM 983 N N . VAL A 1 130 ? -15.467 -0.919 1.433 1.00 94.19 130 VAL A N 1
ATOM 984 C CA . VAL A 1 130 ? -15.029 -1.171 0.053 1.00 94.19 130 VAL A CA 1
ATOM 985 C C . VAL A 1 130 ? -15.193 0.085 -0.803 1.00 94.19 130 VAL A C 1
ATOM 987 O O . VAL A 1 130 ? -14.248 0.494 -1.477 1.00 94.19 130 VAL A O 1
ATOM 990 N N . ASP A 1 131 ? -16.352 0.737 -0.736 1.00 92.81 131 ASP A N 1
ATOM 991 C CA . ASP A 1 131 ? -16.636 1.887 -1.598 1.00 92.81 131 ASP A CA 1
ATOM 992 C C . ASP A 1 131 ? -16.173 3.215 -0.983 1.00 92.81 131 ASP A C 1
ATOM 994 O O . ASP A 1 131 ? -15.788 4.135 -1.709 1.00 92.81 131 ASP A O 1
ATOM 998 N N . ASN A 1 132 ? -16.176 3.323 0.349 1.00 92.38 132 ASN A N 1
ATOM 999 C CA . ASN A 1 132 ? -16.038 4.614 1.025 1.00 92.38 132 ASN A CA 1
ATOM 1000 C C . ASN A 1 132 ? -14.695 4.828 1.728 1.00 92.38 132 ASN A C 1
ATOM 1002 O O . ASN A 1 132 ? -14.276 5.982 1.864 1.00 92.38 132 ASN A O 1
ATOM 1006 N N . LEU A 1 133 ? -14.022 3.769 2.197 1.00 94.62 133 LEU A N 1
ATOM 1007 C CA . LEU A 1 133 ? -12.796 3.937 2.979 1.00 94.62 133 LEU A CA 1
ATOM 1008 C C . LEU A 1 133 ? -11.686 4.502 2.095 1.00 94.62 133 LEU A C 1
ATOM 1010 O O . LEU A 1 133 ? -11.249 3.850 1.154 1.00 94.62 133 LEU A O 1
ATOM 1014 N N . GLN A 1 134 ? -11.209 5.697 2.432 1.00 95.56 134 GLN A N 1
ATOM 1015 C CA . GLN A 1 134 ? -10.063 6.315 1.777 1.00 95.56 134 GLN A CA 1
ATOM 1016 C C . GLN A 1 134 ? -8.779 5.931 2.509 1.00 95.56 134 GLN A C 1
ATOM 1018 O O . GLN A 1 134 ? -8.681 6.089 3.730 1.00 95.56 134 GLN A O 1
ATOM 1023 N N . PHE A 1 135 ? -7.785 5.451 1.771 1.00 95.94 135 PHE A N 1
ATOM 1024 C CA . PHE A 1 135 ? -6.489 5.074 2.318 1.00 95.94 135 PHE A CA 1
ATOM 1025 C C . PHE A 1 135 ? -5.376 5.289 1.292 1.00 95.94 135 PHE A C 1
ATOM 1027 O O . PHE A 1 135 ? -5.619 5.406 0.090 1.00 95.94 135 PHE A O 1
ATOM 1034 N N . SER A 1 136 ? -4.146 5.375 1.788 1.00 96.00 136 SER A N 1
ATOM 1035 C CA . SER A 1 136 ? -2.952 5.430 0.949 1.00 96.00 136 SER A CA 1
ATOM 1036 C C . SER A 1 136 ? -2.401 4.025 0.768 1.00 96.00 136 SER A C 1
ATOM 1038 O O . SER A 1 136 ? -2.400 3.241 1.717 1.00 96.00 136 SER A O 1
ATOM 1040 N N . ALA A 1 137 ? -1.898 3.712 -0.421 1.00 95.94 137 ALA A N 1
ATOM 1041 C CA . ALA A 1 137 ? -1.162 2.482 -0.677 1.00 95.94 137 ALA A CA 1
ATOM 1042 C C . ALA A 1 137 ? 0.122 2.778 -1.447 1.00 95.94 137 ALA A C 1
ATOM 1044 O O . ALA A 1 137 ? 0.103 3.545 -2.412 1.00 95.94 137 ALA A O 1
ATOM 1045 N N . HIS A 1 138 ? 1.223 2.160 -1.026 1.00 92.31 138 HIS A N 1
ATOM 1046 C CA . HIS A 1 138 ? 2.552 2.391 -1.580 1.00 92.31 138 HIS A CA 1
ATOM 1047 C C . HIS A 1 138 ? 3.262 1.071 -1.860 1.00 92.31 138 HIS A C 1
ATOM 1049 O O . HIS A 1 138 ? 3.182 0.139 -1.062 1.00 92.31 138 HIS A O 1
ATOM 1055 N N . VAL A 1 139 ? 3.958 0.991 -2.993 1.00 91.81 139 VAL A N 1
ATOM 1056 C CA . VAL A 1 139 ? 4.796 -0.167 -3.323 1.00 91.81 139 VAL A CA 1
ATOM 1057 C C . VAL A 1 139 ? 6.193 0.041 -2.760 1.00 91.81 139 VAL A C 1
ATOM 1059 O O . VAL A 1 139 ? 6.812 1.078 -3.009 1.00 91.81 139 VAL A O 1
ATOM 1062 N N . THR A 1 140 ? 6.681 -0.962 -2.031 1.00 87.75 140 THR A N 1
ATOM 1063 C CA . THR A 1 140 ? 7.994 -0.972 -1.378 1.00 87.75 140 THR A CA 1
ATOM 1064 C C . THR A 1 140 ? 8.718 -2.310 -1.583 1.00 87.75 140 THR A C 1
ATOM 1066 O O . THR A 1 140 ? 8.123 -3.328 -1.959 1.00 87.75 140 THR A O 1
ATOM 1069 N N . TRP A 1 141 ? 10.031 -2.334 -1.328 1.00 85.06 141 TRP A N 1
ATOM 1070 C CA . TRP A 1 141 ? 10.817 -3.571 -1.202 1.00 85.06 141 TRP A CA 1
ATOM 1071 C C . TRP A 1 141 ? 12.018 -3.400 -0.273 1.00 85.06 141 TRP A C 1
ATOM 1073 O O . TRP A 1 141 ? 12.609 -2.324 -0.177 1.00 85.06 141 TRP A O 1
ATOM 1083 N N . ARG A 1 142 ? 12.416 -4.509 0.372 1.00 67.19 142 ARG A N 1
ATOM 1084 C CA . ARG A 1 142 ? 13.658 -4.679 1.162 1.00 67.19 142 ARG A CA 1
ATOM 1085 C C . ARG A 1 142 ? 14.016 -3.495 2.083 1.00 67.19 142 ARG A C 1
ATOM 1087 O O . ARG A 1 142 ? 15.195 -3.264 2.333 1.00 67.19 142 ARG A O 1
ATOM 1094 N N . ASN A 1 143 ? 13.016 -2.774 2.595 1.00 65.31 143 ASN A N 1
ATOM 1095 C CA . ASN A 1 143 ? 13.155 -1.561 3.413 1.00 65.31 143 ASN A CA 1
ATOM 1096 C C . ASN A 1 143 ? 13.951 -0.418 2.750 1.00 65.31 143 ASN A C 1
ATOM 1098 O O . ASN A 1 143 ? 14.473 0.433 3.465 1.00 65.31 143 ASN A O 1
ATOM 1102 N N . ARG A 1 144 ? 14.107 -0.427 1.418 1.00 61.78 144 ARG A N 1
ATOM 1103 C CA . ARG A 1 144 ? 14.983 0.516 0.709 1.00 61.78 144 ARG A CA 1
ATOM 1104 C C . ARG A 1 144 ? 14.249 1.708 0.115 1.00 61.78 144 ARG A C 1
ATOM 1106 O O . ARG A 1 144 ? 14.752 2.802 0.284 1.00 61.78 144 ARG A O 1
ATOM 1113 N N . GLY A 1 145 ? 13.074 1.536 -0.493 1.00 63.09 145 GLY A N 1
ATOM 1114 C CA . GLY A 1 145 ? 12.475 2.650 -1.227 1.00 63.09 145 GLY A CA 1
ATOM 1115 C C . GLY A 1 145 ? 10.969 2.590 -1.439 1.00 63.09 145 GLY A C 1
ATOM 1116 O O . GLY A 1 145 ? 10.325 1.547 -1.302 1.00 63.09 145 GLY A O 1
ATOM 1117 N N . TYR A 1 146 ? 10.451 3.768 -1.779 1.00 74.38 146 TYR A N 1
ATOM 1118 C CA . TYR A 1 146 ? 9.101 4.054 -2.248 1.00 74.38 146 TYR A CA 1
ATOM 1119 C C . TYR A 1 146 ? 9.124 4.178 -3.770 1.00 74.38 146 TYR A C 1
ATOM 1121 O O . TYR A 1 146 ? 9.955 4.896 -4.316 1.00 74.38 146 TYR A O 1
ATOM 1129 N N . VAL A 1 147 ? 8.186 3.526 -4.449 1.00 78.19 147 VAL A N 1
ATOM 1130 C CA . VAL A 1 147 ? 8.255 3.361 -5.912 1.00 78.19 147 VAL A CA 1
ATOM 1131 C C . VAL A 1 147 ? 7.102 4.059 -6.599 1.00 78.19 147 VAL A C 1
ATOM 1133 O O . VAL A 1 147 ? 7.274 4.796 -7.564 1.00 78.19 147 VAL A O 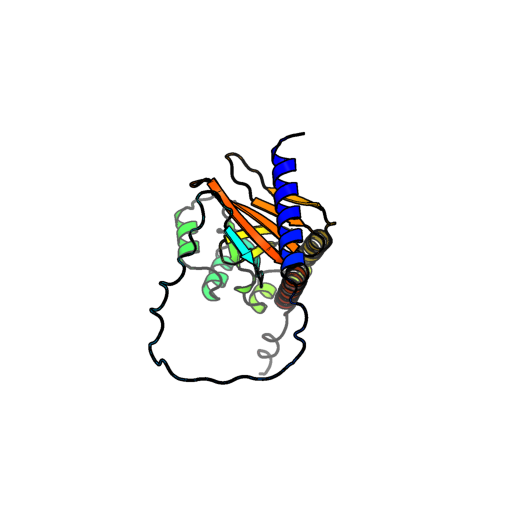1
ATOM 1136 N N . HIS A 1 148 ? 5.908 3.778 -6.098 1.00 87.12 148 HIS A N 1
ATOM 1137 C CA . HIS A 1 148 ? 4.661 4.331 -6.571 1.00 87.12 148 HIS A CA 1
ATOM 1138 C C . HIS A 1 148 ? 3.673 4.321 -5.417 1.00 87.12 148 HIS A C 1
ATOM 1140 O O . HIS A 1 148 ? 3.702 3.432 -4.558 1.00 87.12 148 HIS A O 1
ATOM 1146 N N . GLY A 1 149 ? 2.793 5.308 -5.417 1.00 90.31 149 GLY A N 1
ATOM 1147 C CA . GLY A 1 149 ? 1.777 5.461 -4.407 1.00 90.31 14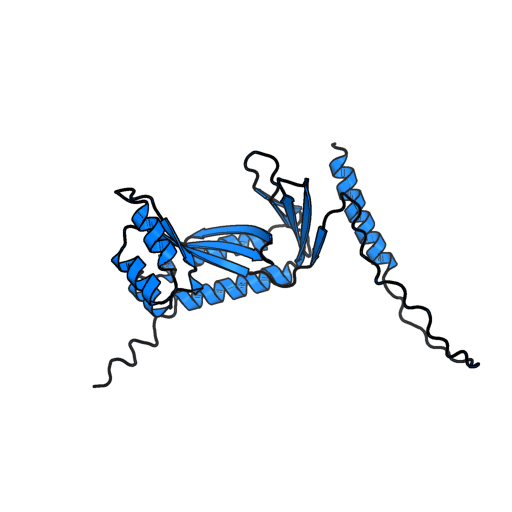9 GLY A CA 1
ATOM 1148 C C . GLY A 1 149 ? 0.526 6.075 -4.981 1.00 90.31 149 GLY A C 1
ATOM 1149 O O . GLY A 1 149 ? 0.586 6.945 -5.847 1.00 90.31 149 GLY A O 1
ATOM 1150 N N . ALA A 1 150 ? -0.600 5.635 -4.448 1.00 94.38 150 ALA A N 1
ATOM 1151 C CA . ALA A 1 150 ? -1.898 6.178 -4.776 1.00 94.38 150 ALA A CA 1
ATOM 1152 C C . ALA A 1 150 ? -2.711 6.371 -3.492 1.00 94.38 150 ALA A C 1
ATOM 1154 O O . ALA A 1 150 ? -2.427 5.774 -2.449 1.00 94.38 150 ALA A O 1
ATOM 1155 N N . TYR A 1 151 ? -3.716 7.236 -3.577 1.00 96.00 151 TYR A N 1
ATOM 1156 C CA . TYR A 1 151 ? -4.653 7.526 -2.500 1.00 96.00 151 TYR A CA 1
ATOM 1157 C C . TYR A 1 151 ? -6.073 7.427 -3.042 1.00 96.00 151 TYR A C 1
ATOM 1159 O O . TYR A 1 151 ? -6.368 7.966 -4.110 1.00 96.00 151 TYR A O 1
ATOM 1167 N N . GLY A 1 152 ? -6.945 6.743 -2.313 1.00 97.06 152 GLY A N 1
ATOM 1168 C CA . GLY A 1 152 ? -8.334 6.574 -2.711 1.00 97.06 152 GLY A CA 1
ATOM 1169 C C . GLY A 1 152 ? -9.014 5.428 -1.977 1.00 97.06 152 GLY A C 1
ATOM 1170 O O . GLY A 1 152 ? -8.467 4.860 -1.031 1.00 97.06 152 GLY A O 1
ATOM 1171 N N . ASN A 1 153 ? -10.206 5.062 -2.444 1.00 97.00 153 ASN A N 1
ATOM 1172 C CA . ASN A 1 153 ? -10.802 3.770 -2.111 1.00 97.00 153 ASN A CA 1
ATOM 1173 C C . ASN A 1 153 ? -10.138 2.635 -2.908 1.00 97.00 153 ASN A C 1
ATOM 1175 O O . ASN A 1 153 ? -9.358 2.876 -3.833 1.00 97.00 153 ASN A O 1
ATOM 1179 N N . ILE A 1 154 ? -10.459 1.382 -2.572 1.00 97.44 154 ILE A N 1
ATOM 1180 C CA . ILE A 1 154 ? -9.797 0.219 -3.183 1.00 97.44 154 ILE A CA 1
ATOM 1181 C C . ILE A 1 154 ? -9.966 0.170 -4.710 1.00 97.44 154 ILE A C 1
ATOM 1183 O O . ILE A 1 154 ? -9.033 -0.214 -5.407 1.00 97.44 154 ILE A O 1
ATOM 1187 N N . ALA A 1 155 ? -11.112 0.603 -5.246 1.00 97.44 155 ALA A N 1
ATOM 1188 C CA . ALA A 1 155 ? -11.346 0.650 -6.690 1.00 97.44 155 ALA A CA 1
ATOM 1189 C C . ALA A 1 155 ? -10.469 1.703 -7.391 1.00 97.44 155 ALA A C 1
ATOM 1191 O O . ALA A 1 155 ? -9.880 1.420 -8.432 1.00 97.44 155 ALA A O 1
ATOM 1192 N N . ALA A 1 156 ? -10.341 2.899 -6.807 1.00 97.50 156 ALA A N 1
ATOM 1193 C CA . ALA A 1 156 ? -9.478 3.952 -7.333 1.00 97.50 156 ALA A CA 1
ATOM 1194 C C . ALA A 1 156 ? -7.998 3.546 -7.294 1.00 97.50 156 ALA A C 1
ATOM 1196 O O . ALA A 1 156 ? -7.259 3.820 -8.238 1.00 97.50 156 ALA A O 1
ATOM 1197 N N . LEU A 1 157 ? -7.572 2.866 -6.225 1.00 97.25 157 LEU A N 1
ATOM 1198 C CA . LEU A 1 157 ? -6.211 2.348 -6.119 1.00 97.25 157 LEU A CA 1
ATOM 1199 C C . LEU A 1 157 ? -5.939 1.280 -7.178 1.00 97.25 157 LEU A C 1
ATOM 1201 O O . LEU A 1 157 ? -4.946 1.395 -7.882 1.00 97.25 157 LEU A O 1
ATOM 1205 N N . GLU A 1 158 ? -6.815 0.286 -7.338 1.00 97.81 158 GLU A N 1
ATOM 1206 C CA . GLU A 1 158 ? -6.672 -0.729 -8.392 1.00 97.81 158 GLU A CA 1
ATOM 1207 C C . GLU A 1 158 ? -6.534 -0.098 -9.776 1.00 97.81 158 GLU A C 1
ATOM 1209 O O . GLU A 1 158 ? -5.583 -0.405 -10.487 1.00 97.81 158 GLU A O 1
ATOM 1214 N N . GLN A 1 159 ? -7.394 0.864 -10.113 1.00 97.94 159 GLN A N 1
ATOM 1215 C CA . GLN A 1 159 ? -7.300 1.574 -11.385 1.00 97.94 159 GLN A CA 1
ATOM 1216 C C . GLN A 1 159 ? -5.975 2.342 -11.538 1.00 97.94 159 GLN A C 1
ATOM 1218 O O . GLN A 1 159 ? -5.388 2.351 -12.622 1.00 97.94 159 GLN A O 1
ATOM 1223 N N . ALA A 1 160 ? -5.508 3.012 -10.481 1.00 96.12 160 ALA A N 1
ATOM 1224 C CA . ALA A 1 160 ? -4.252 3.758 -10.509 1.00 96.12 160 ALA A CA 1
ATOM 1225 C C . ALA A 1 160 ? -3.042 2.826 -10.683 1.00 96.12 160 ALA A C 1
ATOM 1227 O O . ALA A 1 160 ? -2.167 3.100 -11.506 1.00 96.12 160 ALA A O 1
ATOM 1228 N N . PHE A 1 161 ? -3.018 1.707 -9.954 1.00 96.19 161 PHE A N 1
ATOM 1229 C CA . PHE A 1 161 ? -1.967 0.702 -10.068 1.00 96.19 161 PHE A CA 1
ATOM 1230 C C . PHE A 1 161 ? -1.992 0.005 -11.429 1.00 96.19 161 PHE A C 1
ATOM 1232 O O . PHE A 1 161 ? -0.924 -0.174 -12.003 1.00 96.19 161 PHE A O 1
ATOM 1239 N N . ASP A 1 162 ? -3.161 -0.315 -11.986 1.00 97.12 162 ASP A N 1
ATOM 1240 C CA . ASP A 1 162 ? -3.279 -0.875 -13.339 1.00 97.12 162 ASP A CA 1
ATOM 1241 C C . ASP A 1 162 ? -2.706 0.086 -14.384 1.00 97.12 162 ASP A C 1
ATOM 1243 O O . ASP A 1 162 ? -1.843 -0.294 -15.173 1.00 97.12 162 ASP A O 1
ATOM 1247 N N . ALA A 1 163 ? -3.096 1.363 -14.334 1.00 94.69 163 ALA A N 1
ATOM 1248 C CA . ALA A 1 163 ? -2.577 2.377 -15.250 1.00 94.69 163 ALA A CA 1
ATOM 1249 C C . ALA A 1 163 ? -1.051 2.546 -15.142 1.00 94.69 163 ALA A C 1
ATOM 1251 O O . ALA A 1 163 ? -0.375 2.773 -16.147 1.00 94.69 163 ALA A O 1
ATOM 1252 N N . TRP A 1 164 ? -0.503 2.433 -13.930 1.00 94.00 164 TRP A N 1
ATOM 1253 C CA . TRP A 1 164 ? 0.936 2.470 -13.692 1.00 94.00 164 TRP A CA 1
ATOM 1254 C C . TRP A 1 164 ? 1.649 1.210 -14.209 1.00 94.00 164 TRP A C 1
ATOM 1256 O O . TRP A 1 164 ? 2.679 1.318 -14.871 1.00 94.00 164 TRP A O 1
ATOM 1266 N N . LEU A 1 165 ? 1.103 0.018 -13.963 1.00 93.88 165 LEU A N 1
ATOM 1267 C CA . LEU A 1 165 ? 1.671 -1.259 -14.413 1.00 93.88 165 LEU A CA 1
ATOM 1268 C C . LEU A 1 165 ? 1.633 -1.414 -15.939 1.00 93.88 165 LEU A C 1
ATOM 1270 O O . LEU A 1 165 ? 2.560 -1.994 -16.512 1.00 93.88 165 LEU A O 1
ATOM 1274 N N . ASP A 1 166 ? 0.621 -0.843 -16.593 1.00 93.81 166 ASP A N 1
ATOM 1275 C CA . ASP A 1 166 ? 0.451 -0.815 -18.051 1.00 93.81 166 ASP A CA 1
ATOM 1276 C C . ASP A 1 166 ? 1.255 0.302 -18.736 1.00 93.81 166 ASP A C 1
ATOM 1278 O O . ASP A 1 166 ? 1.187 0.476 -19.958 1.00 93.81 166 ASP A O 1
ATOM 1282 N N . ALA A 1 167 ? 2.060 1.056 -17.981 1.00 91.56 167 ALA A N 1
ATOM 1283 C CA . ALA A 1 167 ? 2.865 2.130 -18.533 1.00 91.56 167 ALA A CA 1
ATOM 1284 C C . ALA A 1 167 ? 3.777 1.633 -19.668 1.00 91.56 167 ALA A C 1
ATOM 1286 O O . ALA A 1 167 ? 4.456 0.596 -19.577 1.00 91.56 167 ALA A O 1
ATOM 1287 N N . ALA A 1 168 ? 3.793 2.399 -20.759 1.00 92.62 168 ALA A N 1
ATOM 1288 C CA . ALA A 1 168 ? 4.564 2.061 -21.943 1.00 92.62 168 ALA A CA 1
ATOM 1289 C C . ALA A 1 168 ? 6.073 2.013 -21.632 1.00 92.62 168 ALA A C 1
ATOM 1291 O O . ALA A 1 168 ? 6.562 2.770 -20.789 1.00 92.62 168 ALA A O 1
ATOM 1292 N N . PRO A 1 169 ? 6.845 1.174 -22.338 1.00 90.62 169 PRO A N 1
ATOM 1293 C CA . PRO A 1 169 ? 8.301 1.215 -22.277 1.00 90.62 169 PRO A CA 1
ATOM 1294 C C . PRO A 1 169 ? 8.831 2.634 -22.539 1.00 90.62 169 PRO A C 1
ATOM 1296 O O . PRO A 1 169 ? 8.398 3.317 -23.467 1.00 90.62 169 PRO A O 1
ATOM 1299 N N . GLY A 1 170 ? 9.765 3.090 -21.708 1.00 84.81 170 GLY A N 1
ATOM 1300 C CA . GLY A 1 170 ? 10.288 4.457 -21.708 1.00 84.81 170 GLY A CA 1
ATOM 1301 C C . GLY A 1 170 ? 9.536 5.426 -20.791 1.00 84.81 170 GLY A C 1
ATOM 1302 O O . GLY A 1 170 ? 10.049 6.519 -20.522 1.00 84.81 170 GLY A O 1
ATOM 1303 N N . TRP A 1 171 ? 8.361 5.040 -20.281 1.00 88.69 171 TRP A N 1
ATOM 1304 C CA . TRP A 1 171 ? 7.683 5.802 -19.240 1.00 88.69 171 TRP A CA 1
ATOM 1305 C C . TRP A 1 171 ? 8.548 5.868 -17.983 1.00 88.69 171 TRP A C 1
ATOM 1307 O O . TRP A 1 171 ? 9.224 4.904 -17.609 1.00 88.69 171 TRP A O 1
ATOM 1317 N N . HIS A 1 172 ? 8.527 7.028 -17.339 1.00 82.69 172 HIS A N 1
ATOM 1318 C CA . HIS A 1 172 ? 9.202 7.246 -16.078 1.00 82.69 172 HIS A CA 1
ATOM 1319 C C . HIS A 1 172 ? 8.455 8.255 -15.228 1.00 82.69 172 HIS A C 1
ATOM 1321 O O . HIS A 1 172 ? 7.886 9.215 -15.748 1.00 82.69 172 HIS A O 1
ATOM 1327 N N . ASP A 1 173 ? 8.542 8.051 -13.922 1.00 78.06 173 ASP A N 1
ATOM 1328 C CA . ASP A 1 173 ? 8.122 9.012 -12.914 1.00 78.06 173 ASP A CA 1
ATOM 1329 C C . ASP A 1 173 ? 9.277 9.231 -11.942 1.00 78.06 173 ASP A C 1
ATOM 1331 O O . ASP A 1 173 ? 9.929 8.279 -11.505 1.00 78.06 173 ASP A O 1
ATOM 1335 N N . VAL A 1 174 ? 9.584 10.500 -11.684 1.00 67.81 174 VAL A N 1
ATOM 1336 C CA . VAL A 1 174 ? 10.710 10.931 -10.855 1.00 67.81 174 VAL A CA 1
ATOM 1337 C C . VAL A 1 174 ? 10.166 11.924 -9.843 1.00 67.81 174 VAL A C 1
ATOM 1339 O O . VAL A 1 174 ? 9.851 13.064 -10.189 1.00 67.81 174 VAL A O 1
ATOM 1342 N N . CYS A 1 175 ? 10.102 11.519 -8.577 1.00 60.84 175 CYS A N 1
ATOM 1343 C CA . CYS A 1 175 ? 9.800 12.444 -7.497 1.00 60.84 175 CYS A CA 1
ATOM 1344 C C . CYS A 1 175 ? 11.055 13.274 -7.203 1.00 60.84 175 CYS A C 1
ATOM 1346 O O . CYS A 1 175 ? 12.020 12.788 -6.614 1.00 60.84 175 CYS A O 1
ATOM 1348 N N . GLN A 1 176 ? 11.048 14.543 -7.614 1.00 54.47 176 GLN A N 1
ATOM 1349 C CA . GLN A 1 176 ? 11.981 15.542 -7.099 1.00 54.47 176 GLN A CA 1
ATOM 1350 C C . GLN A 1 176 ? 11.257 16.447 -6.107 1.00 54.47 176 GLN A C 1
ATOM 1352 O O . GLN A 1 176 ? 10.373 17.195 -6.510 1.00 54.47 176 GLN A O 1
ATOM 1357 N N . GLU A 1 177 ? 11.726 16.492 -4.859 1.00 45.16 177 GLU A N 1
ATOM 1358 C CA . GLU A 1 177 ? 11.600 17.698 -4.041 1.00 45.16 177 GLU A CA 1
ATOM 1359 C C . GLU A 1 177 ? 12.951 18.067 -3.408 1.00 45.16 177 GLU A C 1
ATOM 1361 O O . GLU A 1 177 ? 13.568 17.295 -2.684 1.00 45.16 177 GLU A O 1
ATOM 1366 N N . ARG A 1 178 ? 13.422 19.264 -3.793 1.00 41.53 178 ARG A N 1
ATOM 1367 C CA . ARG A 1 178 ? 14.542 20.081 -3.281 1.00 41.53 178 ARG A CA 1
ATOM 1368 C C . ARG A 1 178 ? 15.694 19.349 -2.569 1.00 41.53 178 ARG A C 1
ATOM 1370 O O . ARG A 1 178 ? 15.620 19.052 -1.386 1.00 41.53 178 ARG A O 1
ATOM 1377 N N . GLY A 1 179 ? 16.854 19.289 -3.237 1.00 50.06 179 GLY A N 1
ATOM 1378 C CA . GLY A 1 179 ? 18.148 19.130 -2.548 1.00 50.06 179 GLY A CA 1
ATOM 1379 C C . GLY A 1 179 ? 19.050 17.977 -2.987 1.00 50.06 179 GLY A C 1
ATOM 1380 O O . GLY A 1 179 ? 20.103 17.821 -2.382 1.00 50.06 179 GLY A O 1
ATOM 1381 N N . SER A 1 180 ? 18.725 17.262 -4.075 1.00 53.00 180 SER A N 1
ATOM 1382 C CA . SER A 1 180 ? 19.526 16.186 -4.720 1.00 53.00 180 SER A CA 1
ATOM 1383 C C . SER A 1 180 ? 19.111 14.735 -4.433 1.00 53.00 180 SER A C 1
ATOM 1385 O O . SER A 1 180 ? 19.851 13.832 -4.829 1.00 53.00 180 SER A O 1
ATOM 1387 N N . TYR A 1 181 ? 17.938 14.505 -3.834 1.00 57.62 181 TYR A N 1
ATOM 1388 C CA . TYR A 1 181 ? 17.306 13.182 -3.798 1.00 57.62 181 TYR A CA 1
ATOM 1389 C C . TYR A 1 181 ? 16.706 12.860 -5.172 1.00 57.62 181 TYR A C 1
ATOM 1391 O O . TYR A 1 181 ? 16.009 13.689 -5.763 1.00 57.62 181 TYR A O 1
ATOM 1399 N N . ILE A 1 182 ? 17.026 11.682 -5.700 1.00 65.75 182 ILE A N 1
ATOM 1400 C CA . ILE A 1 182 ? 16.369 11.115 -6.878 1.00 65.75 182 ILE A CA 1
ATOM 1401 C C . ILE A 1 182 ? 15.745 9.823 -6.391 1.00 65.75 182 ILE A C 1
ATOM 1403 O O . ILE A 1 182 ? 16.484 8.942 -5.972 1.00 65.75 182 ILE A O 1
ATOM 1407 N N . ALA A 1 183 ? 14.424 9.731 -6.470 1.00 71.25 183 ALA A N 1
ATOM 1408 C CA . ALA A 1 183 ? 13.696 8.475 -6.430 1.00 71.25 183 ALA A CA 1
ATOM 1409 C C . ALA A 1 183 ? 12.764 8.444 -7.633 1.00 71.25 183 ALA A C 1
ATOM 1411 O O . ALA A 1 183 ? 12.117 9.444 -7.964 1.00 71.25 183 ALA A O 1
ATOM 1412 N N . GLY A 1 184 ? 12.731 7.318 -8.327 1.00 77.38 184 GLY A N 1
ATOM 1413 C CA . GLY A 1 184 ? 11.883 7.184 -9.495 1.00 77.38 184 GLY A CA 1
ATOM 1414 C C . GLY A 1 184 ? 11.924 5.801 -10.101 1.00 77.38 184 GLY A C 1
ATOM 1415 O O . GLY A 1 184 ? 12.865 5.033 -9.888 1.00 77.38 184 GLY A O 1
ATOM 1416 N N . ALA A 1 185 ? 10.895 5.510 -10.885 1.00 83.19 185 ALA A N 1
ATOM 1417 C CA . ALA A 1 185 ? 10.733 4.262 -11.607 1.00 83.19 185 ALA A CA 1
ATOM 1418 C C . ALA A 1 185 ? 10.833 4.521 -13.111 1.00 83.19 185 ALA A C 1
ATOM 1420 O O . ALA A 1 185 ? 10.231 5.457 -13.632 1.00 83.19 185 ALA A O 1
ATOM 1421 N N . PHE A 1 186 ? 11.575 3.672 -13.814 1.00 87.00 186 PHE A N 1
ATOM 1422 C CA . PHE A 1 186 ? 11.693 3.673 -15.267 1.00 87.00 186 PHE A CA 1
ATOM 1423 C C . PHE A 1 186 ? 11.249 2.322 -15.820 1.00 87.00 186 PHE A C 1
ATOM 1425 O O . PHE A 1 186 ? 11.784 1.277 -15.445 1.00 87.00 186 PHE A O 1
ATOM 1432 N N . PHE A 1 187 ? 10.288 2.346 -16.737 1.00 89.81 187 PHE A N 1
ATOM 1433 C CA . PHE A 1 187 ? 9.697 1.148 -17.312 1.00 89.81 187 PHE A CA 1
ATOM 1434 C C . PHE A 1 187 ? 10.428 0.763 -18.597 1.00 89.81 187 PHE A C 1
ATOM 1436 O O . PHE A 1 187 ? 10.546 1.552 -19.531 1.00 89.81 187 PHE A O 1
ATOM 1443 N N . THR A 1 188 ? 10.905 -0.475 -18.665 1.00 90.50 188 THR A N 1
ATOM 1444 C CA . THR A 1 188 ? 11.356 -1.119 -19.910 1.00 90.50 188 THR A CA 1
ATOM 1445 C C . THR A 1 188 ? 10.289 -2.108 -20.388 1.00 90.50 188 THR A C 1
ATOM 1447 O O . THR A 1 188 ? 9.213 -2.191 -19.796 1.00 90.50 188 THR A O 1
ATOM 1450 N N . ASP A 1 189 ? 10.583 -2.888 -21.428 1.00 88.06 189 ASP A N 1
ATOM 1451 C CA . ASP A 1 189 ? 9.706 -3.978 -21.871 1.00 88.06 189 ASP A CA 1
ATOM 1452 C C . ASP A 1 189 ? 9.570 -5.094 -20.816 1.00 88.06 189 ASP A C 1
ATOM 1454 O O . ASP A 1 189 ? 8.487 -5.635 -20.633 1.00 88.06 189 ASP A O 1
ATOM 1458 N N . GLU A 1 190 ? 10.651 -5.434 -20.101 1.00 88.94 190 GLU A N 1
ATOM 1459 C CA . GLU A 1 190 ? 10.705 -6.621 -19.221 1.00 88.94 190 GLU A CA 1
ATOM 1460 C C . GLU A 1 190 ? 10.795 -6.277 -17.726 1.00 88.94 190 GLU A C 1
ATOM 1462 O O . GLU A 1 190 ? 10.394 -7.064 -16.865 1.00 88.94 190 GLU A O 1
ATOM 1467 N N . VAL A 1 191 ? 11.356 -5.113 -17.396 1.00 89.81 191 VAL A N 1
ATOM 1468 C CA . VAL A 1 191 ? 11.683 -4.717 -16.019 1.00 89.81 191 VAL A CA 1
ATOM 1469 C C . VAL A 1 191 ? 11.297 -3.274 -15.713 1.00 89.81 191 VAL A C 1
ATOM 1471 O O . VAL A 1 191 ? 11.250 -2.424 -16.604 1.00 89.81 191 VAL A O 1
ATOM 1474 N N . VAL A 1 192 ? 11.096 -2.995 -14.431 1.00 88.44 192 VAL A N 1
ATOM 1475 C CA . VAL A 1 192 ? 11.116 -1.654 -13.856 1.00 88.44 192 VAL A CA 1
ATOM 1476 C C . VAL A 1 192 ? 12.470 -1.450 -13.188 1.00 88.44 19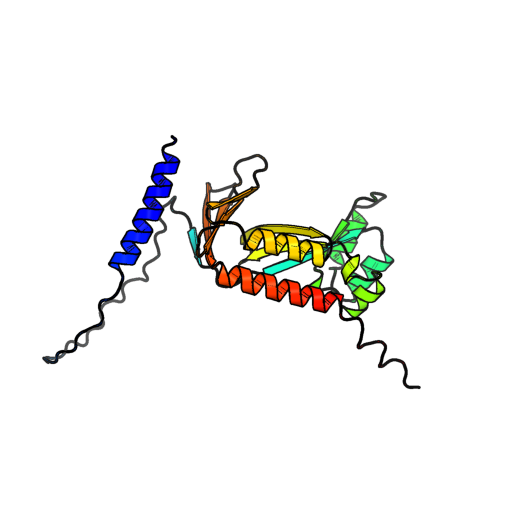2 VAL A C 1
ATOM 1478 O O . VAL A 1 192 ? 12.902 -2.262 -12.368 1.00 88.44 192 VAL A O 1
ATOM 1481 N N . LEU A 1 193 ? 13.148 -0.375 -13.575 1.00 87.19 193 LEU A N 1
ATOM 1482 C CA . LEU A 1 193 ? 14.357 0.100 -12.920 1.00 87.19 193 LEU A CA 1
ATOM 1483 C C . LEU A 1 193 ? 13.948 1.164 -11.916 1.00 87.19 193 LEU A C 1
ATOM 1485 O O . LEU A 1 193 ? 13.415 2.199 -12.311 1.00 87.19 193 LEU A O 1
ATOM 1489 N N . HIS A 1 194 ? 14.209 0.929 -10.641 1.00 85.75 194 HIS A N 1
ATOM 1490 C CA . HIS A 1 194 ? 14.062 1.956 -9.628 1.00 85.75 194 HIS A CA 1
ATOM 1491 C C . HIS A 1 194 ? 15.416 2.475 -9.220 1.00 85.75 194 HIS A C 1
ATOM 1493 O O . HIS A 1 194 ? 16.325 1.706 -8.918 1.00 85.75 194 HIS A O 1
ATOM 1499 N N . MET A 1 195 ? 15.546 3.789 -9.266 1.00 80.75 195 MET A N 1
ATOM 1500 C CA . MET A 1 195 ? 16.800 4.464 -9.007 1.00 80.75 195 MET A CA 1
ATOM 1501 C C . MET A 1 195 ? 16.626 5.339 -7.788 1.00 80.75 195 MET A C 1
ATOM 1503 O O . MET A 1 195 ? 15.781 6.233 -7.795 1.00 80.75 195 MET A O 1
ATOM 1507 N N . GLU A 1 196 ? 17.459 5.100 -6.787 1.00 78.62 196 GLU A N 1
ATOM 1508 C CA . GLU A 1 196 ? 17.523 5.920 -5.591 1.00 78.62 196 GLU A CA 1
ATOM 1509 C C . GLU A 1 196 ? 18.922 6.499 -5.427 1.00 78.62 196 GLU A C 1
ATOM 1511 O O . GLU A 1 196 ? 19.921 5.803 -5.620 1.00 78.62 196 GLU A O 1
ATOM 1516 N N . ARG A 1 197 ? 19.003 7.782 -5.078 1.00 75.25 197 ARG A N 1
ATOM 1517 C CA . ARG A 1 197 ? 20.261 8.430 -4.714 1.00 75.25 197 ARG A CA 1
ATOM 1518 C C . ARG A 1 197 ? 20.182 8.971 -3.300 1.00 75.25 197 ARG A C 1
ATOM 1520 O O . ARG A 1 197 ? 19.384 9.873 -3.041 1.00 75.25 197 ARG A O 1
ATOM 1527 N N . ASP A 1 198 ? 21.059 8.475 -2.432 1.00 66.38 198 ASP A N 1
ATOM 1528 C CA . ASP A 1 198 ? 21.151 8.960 -1.057 1.00 66.38 198 ASP A CA 1
ATOM 1529 C C . ASP A 1 198 ? 21.692 10.401 -1.033 1.00 66.38 198 ASP A C 1
ATOM 1531 O O . ASP A 1 198 ? 22.588 10.795 -1.794 1.00 66.38 198 ASP A O 1
ATOM 1535 N N . TYR A 1 199 ? 21.115 11.194 -0.135 1.00 62.28 199 TYR A N 1
ATOM 1536 C CA . TYR A 1 199 ? 21.500 12.564 0.156 1.00 62.28 199 TYR A CA 1
ATOM 1537 C C . TYR A 1 199 ? 22.930 12.675 0.714 1.00 62.28 199 TYR A C 1
ATOM 1539 O O . TYR A 1 199 ? 23.613 13.662 0.436 1.00 62.28 199 TYR A O 1
ATOM 1547 N N . LEU A 1 200 ? 23.398 11.689 1.490 1.00 63.19 200 LEU A N 1
ATOM 1548 C CA . LEU A 1 200 ? 24.617 11.815 2.296 1.00 63.19 200 LEU A CA 1
ATOM 1549 C C . LEU A 1 200 ? 25.901 11.372 1.592 1.00 63.19 200 LEU A C 1
ATOM 1551 O O . LEU A 1 200 ? 26.947 11.982 1.815 1.00 63.19 200 LEU A O 1
ATOM 1555 N N . ASP A 1 201 ? 25.854 10.333 0.759 1.00 66.81 201 ASP A N 1
ATOM 1556 C CA . ASP A 1 201 ? 27.070 9.720 0.206 1.00 66.81 201 ASP A CA 1
ATOM 1557 C C . ASP A 1 201 ? 27.141 9.730 -1.327 1.00 66.81 201 ASP A C 1
ATOM 1559 O O . ASP A 1 201 ? 28.118 9.256 -1.911 1.00 66.81 201 ASP A O 1
ATOM 1563 N N . THR A 1 202 ? 26.146 10.330 -1.992 1.00 66.44 202 THR A N 1
ATOM 1564 C CA . THR A 1 202 ? 26.001 10.399 -3.455 1.00 66.44 202 THR A CA 1
ATOM 1565 C C . THR A 1 202 ? 25.885 9.049 -4.165 1.00 66.44 202 THR A C 1
ATOM 1567 O O . THR A 1 202 ? 25.861 9.039 -5.403 1.00 66.44 202 THR A O 1
ATOM 1570 N N . SER A 1 203 ? 25.803 7.943 -3.419 1.00 73.69 203 SER A N 1
ATOM 1571 C CA . SER A 1 203 ? 25.639 6.604 -3.968 1.00 73.69 203 SER A CA 1
ATOM 1572 C C . SER A 1 203 ? 24.310 6.493 -4.707 1.00 73.69 203 SER A C 1
ATOM 1574 O O . SER A 1 203 ? 23.330 7.162 -4.381 1.00 73.69 203 SER A O 1
ATOM 1576 N N . VAL A 1 204 ? 24.308 5.683 -5.763 1.00 77.38 204 VAL A N 1
ATOM 1577 C CA . VAL A 1 204 ? 23.111 5.389 -6.549 1.00 77.38 204 VAL A CA 1
ATOM 1578 C C . VAL A 1 204 ? 22.814 3.908 -6.383 1.00 77.38 204 VAL A C 1
ATOM 1580 O O . VAL A 1 204 ? 23.655 3.070 -6.710 1.00 77.38 204 VAL A O 1
ATOM 1583 N N . ALA A 1 205 ? 21.629 3.589 -5.888 1.00 80.00 205 ALA A N 1
ATOM 1584 C CA . ALA A 1 205 ? 21.078 2.248 -5.919 1.00 80.00 205 ALA A CA 1
ATOM 1585 C C . ALA A 1 205 ? 20.185 2.111 -7.154 1.00 80.00 205 ALA A C 1
ATOM 1587 O O . ALA A 1 205 ? 19.422 3.017 -7.488 1.00 80.00 205 ALA A O 1
ATOM 1588 N N . ILE A 1 206 ? 20.307 0.985 -7.849 1.00 84.81 206 ILE A N 1
ATOM 1589 C CA . ILE A 1 206 ? 19.440 0.606 -8.959 1.00 84.81 206 ILE A CA 1
ATOM 1590 C C . ILE A 1 206 ? 18.835 -0.752 -8.632 1.00 84.81 206 ILE A C 1
ATOM 1592 O O . ILE A 1 206 ? 19.495 -1.791 -8.705 1.00 84.81 206 ILE A O 1
ATOM 1596 N N . ASP A 1 207 ? 17.554 -0.750 -8.314 1.00 85.94 207 ASP A N 1
ATOM 1597 C CA . ASP A 1 207 ? 16.785 -1.964 -8.127 1.00 85.94 207 ASP A CA 1
ATOM 1598 C C . ASP A 1 207 ? 16.130 -2.363 -9.450 1.00 85.94 207 ASP A C 1
ATOM 1600 O O . ASP A 1 207 ? 15.542 -1.544 -10.158 1.00 85.94 207 ASP A O 1
ATOM 1604 N N . VAL A 1 208 ? 16.255 -3.639 -9.799 1.00 89.88 208 VAL A N 1
ATOM 1605 C CA . VAL A 1 208 ? 15.700 -4.215 -11.022 1.00 89.88 208 VAL A CA 1
ATOM 1606 C C . VAL A 1 208 ? 14.588 -5.176 -10.635 1.00 89.88 208 VAL A C 1
ATOM 1608 O O . VAL A 1 208 ? 14.844 -6.231 -10.047 1.00 89.88 208 VAL A O 1
ATOM 1611 N N . VAL A 1 209 ? 13.356 -4.821 -10.986 1.00 90.19 209 VAL A N 1
ATOM 1612 C CA . VAL A 1 209 ? 12.161 -5.626 -10.716 1.00 90.19 209 VAL A CA 1
ATOM 1613 C C . VAL A 1 209 ? 11.595 -6.120 -12.039 1.00 90.19 209 VAL A C 1
ATOM 1615 O O . VAL A 1 209 ? 11.384 -5.329 -12.951 1.00 90.19 209 VAL A O 1
ATOM 1618 N N . SER A 1 210 ? 11.325 -7.417 -12.172 1.00 92.12 210 SER A N 1
ATOM 1619 C CA . SER A 1 210 ? 10.582 -7.918 -13.337 1.00 92.12 210 SER A CA 1
ATOM 1620 C C . SER A 1 210 ? 9.163 -7.343 -13.350 1.00 92.12 210 SER A C 1
ATOM 1622 O O . SER A 1 210 ? 8.504 -7.318 -12.308 1.00 92.12 210 SER A O 1
ATOM 1624 N N . ARG A 1 211 ? 8.672 -6.925 -14.525 1.00 91.94 211 ARG A N 1
ATOM 1625 C CA . ARG A 1 211 ? 7.282 -6.463 -14.688 1.00 91.94 211 ARG A CA 1
ATOM 1626 C C . ARG A 1 211 ? 6.275 -7.550 -14.327 1.00 91.94 211 ARG A C 1
ATOM 1628 O O . ARG A 1 211 ? 5.262 -7.235 -13.714 1.00 91.94 211 ARG A O 1
ATOM 1635 N N . ASP A 1 212 ? 6.579 -8.815 -14.614 1.00 93.19 212 ASP A N 1
ATOM 1636 C CA . ASP A 1 212 ? 5.720 -9.947 -14.249 1.00 93.19 212 ASP A CA 1
ATOM 1637 C C . ASP A 1 212 ? 5.630 -10.112 -12.729 1.00 93.19 212 ASP A C 1
ATOM 1639 O O . ASP A 1 212 ? 4.544 -10.285 -12.179 1.00 93.19 212 ASP A O 1
ATOM 1643 N N . VAL A 1 213 ? 6.773 -10.027 -12.035 1.00 92.62 213 VAL A N 1
ATOM 1644 C CA . VAL A 1 213 ? 6.827 -10.094 -10.565 1.00 92.62 213 VAL A CA 1
ATOM 1645 C C . VAL A 1 213 ? 6.032 -8.946 -9.960 1.00 92.62 213 VAL A C 1
ATOM 1647 O O . VAL A 1 213 ? 5.190 -9.187 -9.096 1.00 92.62 213 VAL A O 1
ATOM 1650 N N . LEU A 1 214 ? 6.278 -7.728 -10.447 1.00 93.38 214 LEU A N 1
ATOM 1651 C CA . LEU A 1 214 ? 5.623 -6.514 -9.986 1.00 93.38 214 LEU A CA 1
ATOM 1652 C C . LEU A 1 214 ? 4.102 -6.599 -10.169 1.00 93.38 214 LEU A C 1
ATOM 1654 O O . LEU A 1 214 ? 3.362 -6.441 -9.203 1.00 93.38 214 LEU A O 1
ATOM 1658 N N . THR A 1 215 ? 3.649 -6.931 -11.378 1.00 95.38 215 THR A N 1
ATOM 1659 C CA . THR A 1 215 ? 2.226 -7.058 -11.727 1.00 95.38 215 THR A CA 1
ATOM 1660 C C . THR A 1 215 ? 1.546 -8.109 -10.857 1.00 95.38 215 THR A C 1
ATOM 1662 O O . THR A 1 215 ? 0.567 -7.824 -10.171 1.00 95.38 215 THR A O 1
ATOM 1665 N N . ARG A 1 216 ? 2.120 -9.317 -10.798 1.00 96.69 216 ARG A N 1
ATOM 1666 C CA . ARG A 1 216 ? 1.591 -10.428 -9.999 1.00 96.69 216 ARG A CA 1
ATOM 1667 C C . ARG A 1 216 ? 1.450 -10.058 -8.524 1.00 96.69 216 ARG A C 1
ATOM 1669 O O . ARG A 1 216 ? 0.419 -10.354 -7.922 1.00 96.69 216 ARG A O 1
ATOM 1676 N N . ASP A 1 217 ? 2.485 -9.476 -7.921 1.00 96.69 217 ASP A N 1
ATOM 1677 C CA . ASP A 1 217 ? 2.476 -9.182 -6.489 1.00 96.69 217 ASP A CA 1
ATOM 1678 C C . ASP A 1 217 ? 1.572 -8.007 -6.129 1.00 96.69 217 ASP A C 1
ATOM 1680 O O . ASP A 1 217 ? 0.907 -8.082 -5.094 1.00 96.69 217 ASP A O 1
ATOM 1684 N N . VAL A 1 218 ? 1.513 -6.965 -6.964 1.00 96.88 218 VAL A N 1
ATOM 1685 C CA . VAL A 1 218 ? 0.609 -5.823 -6.764 1.00 96.88 218 VAL A CA 1
ATOM 1686 C C . VAL A 1 218 ? -0.843 -6.275 -6.890 1.00 96.88 218 VAL A C 1
ATOM 1688 O O . VAL A 1 218 ? -1.616 -6.078 -5.954 1.00 96.88 218 VAL A O 1
ATOM 1691 N N . HIS A 1 219 ? -1.209 -6.968 -7.973 1.00 98.06 219 HIS A N 1
ATOM 1692 C CA . HIS A 1 219 ? -2.578 -7.461 -8.167 1.00 98.06 219 HIS A CA 1
ATOM 1693 C C . HIS A 1 219 ? -3.015 -8.420 -7.067 1.00 98.06 219 HIS A C 1
ATOM 1695 O O . HIS A 1 219 ? -4.106 -8.268 -6.517 1.00 98.06 219 HIS A O 1
ATOM 1701 N N . ARG A 1 220 ? -2.156 -9.376 -6.687 1.00 98.19 220 ARG A N 1
ATOM 1702 C CA . ARG A 1 220 ? -2.449 -10.295 -5.580 1.00 98.19 220 ARG A CA 1
ATOM 1703 C C . ARG A 1 220 ? -2.711 -9.530 -4.284 1.00 98.19 220 ARG A C 1
ATOM 1705 O O . ARG A 1 220 ? -3.692 -9.805 -3.599 1.00 98.19 220 ARG A O 1
ATOM 1712 N N . GLN A 1 221 ? -1.853 -8.573 -3.940 1.00 98.00 221 GLN A N 1
ATOM 1713 C CA . GLN A 1 221 ? -1.964 -7.843 -2.678 1.00 98.00 221 GLN A CA 1
ATOM 1714 C C . GLN A 1 221 ? -3.145 -6.871 -2.646 1.00 98.00 221 GLN A C 1
ATOM 1716 O O . GLN A 1 221 ? -3.752 -6.728 -1.584 1.00 98.00 221 GLN A O 1
ATOM 1721 N N . LEU A 1 222 ? -3.503 -6.248 -3.770 1.00 97.75 222 LEU A N 1
ATOM 1722 C CA . LEU A 1 222 ? -4.718 -5.437 -3.881 1.00 97.75 222 LEU A CA 1
ATOM 1723 C C . LEU A 1 222 ? -5.979 -6.302 -3.768 1.00 97.75 222 LEU A C 1
ATOM 1725 O O . LEU A 1 222 ? -6.895 -5.941 -3.033 1.00 97.75 222 LEU A O 1
ATOM 1729 N N . ALA A 1 223 ? -5.996 -7.490 -4.381 1.00 97.31 223 ALA A N 1
ATOM 1730 C CA . ALA A 1 223 ? -7.099 -8.439 -4.224 1.00 97.31 223 ALA A CA 1
ATOM 1731 C C . ALA A 1 223 ? -7.258 -8.913 -2.766 1.00 97.31 223 ALA A C 1
ATOM 1733 O O . ALA A 1 223 ? -8.375 -8.982 -2.252 1.00 97.31 223 ALA A O 1
ATOM 1734 N N . GLU A 1 224 ? -6.151 -9.187 -2.068 1.00 96.94 224 GLU A N 1
ATOM 1735 C CA . GLU A 1 224 ? -6.161 -9.497 -0.632 1.00 96.94 224 GLU A CA 1
ATOM 1736 C C . GLU A 1 224 ? -6.701 -8.330 0.207 1.00 96.94 224 GLU A C 1
ATOM 1738 O O . GLU A 1 224 ? -7.490 -8.556 1.123 1.00 96.94 224 GLU A O 1
ATOM 1743 N N . LEU A 1 225 ? -6.317 -7.086 -0.105 1.00 96.25 225 LEU A N 1
ATOM 1744 C CA . LEU A 1 225 ? -6.848 -5.897 0.570 1.00 96.25 225 LEU A CA 1
ATOM 1745 C C . LEU A 1 225 ? -8.347 -5.741 0.320 1.00 96.25 225 LEU A C 1
ATOM 1747 O O . LEU A 1 225 ? -9.101 -5.533 1.267 1.00 96.25 225 LEU A O 1
ATOM 1751 N N . ARG A 1 226 ? -8.807 -5.908 -0.922 1.00 96.50 226 ARG A N 1
ATOM 1752 C CA . ARG A 1 226 ? -10.237 -5.897 -1.245 1.00 96.50 226 ARG A CA 1
ATOM 1753 C C . ARG A 1 226 ? -10.996 -6.951 -0.447 1.00 96.50 226 ARG A C 1
ATOM 1755 O O . ARG A 1 226 ? -12.031 -6.637 0.136 1.00 96.50 226 ARG A O 1
ATOM 1762 N N . ALA A 1 227 ? -10.487 -8.181 -0.390 1.00 95.12 227 ALA A N 1
ATOM 1763 C CA . ALA A 1 227 ? -11.094 -9.251 0.397 1.00 95.12 227 ALA A CA 1
ATOM 1764 C C . ALA A 1 227 ? -11.133 -8.897 1.893 1.00 95.12 227 ALA A C 1
ATOM 1766 O O . ALA A 1 227 ? -12.158 -9.081 2.547 1.00 95.12 227 ALA A O 1
ATOM 1767 N N . HIS A 1 228 ? -10.054 -8.315 2.419 1.00 94.62 228 HIS A N 1
ATOM 1768 C CA . HIS A 1 228 ? -9.968 -7.851 3.804 1.00 94.62 228 HIS A CA 1
ATOM 1769 C C . HIS A 1 228 ? -11.012 -6.782 4.145 1.00 94.62 228 HIS A C 1
ATOM 1771 O O . HIS A 1 228 ? -11.583 -6.822 5.232 1.00 94.62 228 HIS A O 1
ATOM 1777 N N . LEU A 1 229 ? -11.297 -5.868 3.212 1.00 94.38 229 LEU A N 1
ATOM 1778 C CA . LEU A 1 229 ? -12.345 -4.850 3.347 1.00 94.38 229 LEU A CA 1
ATOM 1779 C C . LEU A 1 229 ? -13.760 -5.422 3.170 1.00 94.38 229 LEU A C 1
ATOM 1781 O O . LEU A 1 229 ? -14.691 -4.957 3.818 1.00 94.38 229 LEU A O 1
ATOM 1785 N N . SER A 1 230 ? -13.918 -6.431 2.312 1.00 90.31 230 SER A N 1
ATOM 1786 C CA . SER A 1 230 ? -15.218 -7.033 1.968 1.00 90.31 230 SER A CA 1
ATOM 1787 C C . SER A 1 230 ? -15.694 -8.085 2.975 1.00 90.31 230 SER A C 1
ATOM 1789 O O . SER A 1 230 ? -16.857 -8.493 2.938 1.00 90.31 230 SER A O 1
ATOM 1791 N N . ASN A 1 231 ? -14.810 -8.569 3.853 1.00 80.75 231 ASN A N 1
ATOM 1792 C CA . ASN A 1 231 ? -15.114 -9.613 4.830 1.00 80.75 231 ASN A CA 1
ATOM 1793 C C . ASN A 1 231 ? -16.030 -9.086 5.947 1.00 80.75 231 ASN A C 1
ATOM 1795 O O . ASN A 1 231 ? -15.600 -8.790 7.061 1.00 80.75 231 ASN A O 1
ATOM 1799 N N . HIS A 1 232 ? -17.324 -9.018 5.639 1.00 63.97 232 HIS A N 1
ATOM 1800 C CA . HIS A 1 232 ? -18.385 -8.603 6.554 1.00 63.97 232 HIS A CA 1
ATOM 1801 C C . HIS A 1 232 ? -18.927 -9.732 7.439 1.00 63.97 232 HIS A C 1
ATOM 1803 O O . HIS A 1 232 ? -19.764 -9.472 8.298 1.00 63.97 232 HIS A O 1
ATOM 1809 N N . SER A 1 233 ? -18.513 -10.990 7.252 1.00 48.00 233 SER A N 1
ATOM 1810 C CA . SER A 1 233 ? -19.253 -12.102 7.852 1.00 48.00 233 SER A CA 1
ATOM 1811 C C . SER A 1 233 ? -18.386 -13.291 8.251 1.00 48.00 233 SER A C 1
ATOM 1813 O O . SER A 1 233 ? -17.996 -14.099 7.418 1.00 48.00 233 SER A O 1
ATOM 1815 N N . THR A 1 234 ? -18.150 -13.394 9.559 1.00 45.09 234 THR A N 1
ATOM 1816 C CA . THR A 1 234 ? -18.115 -14.664 10.317 1.00 45.09 234 THR A CA 1
ATOM 1817 C C . THR A 1 234 ? -18.375 -14.448 11.813 1.00 45.09 234 THR A C 1
ATOM 1819 O O . THR A 1 234 ? -18.678 -15.409 12.513 1.00 45.09 234 THR A O 1
ATOM 1822 N N . VAL A 1 235 ? -18.309 -13.214 12.333 1.00 48.69 235 VAL A N 1
ATOM 1823 C CA . VAL A 1 235 ? -18.463 -12.969 13.782 1.00 48.69 235 VAL A CA 1
ATOM 1824 C C . VAL A 1 235 ? -19.927 -12.802 14.222 1.00 48.69 235 VAL A C 1
ATOM 1826 O O . VAL A 1 235 ? -20.263 -13.230 15.323 1.00 48.69 235 VAL A O 1
ATOM 1829 N N . ASP A 1 236 ? -20.823 -12.289 13.372 1.00 43.81 236 ASP A N 1
ATOM 1830 C CA . ASP A 1 236 ? -22.242 -12.123 13.747 1.00 43.81 236 ASP A CA 1
ATOM 1831 C C . ASP A 1 236 ? -23.076 -13.413 13.632 1.00 43.81 236 ASP A C 1
ATOM 1833 O O . ASP A 1 236 ? -24.112 -13.529 14.283 1.00 43.81 236 ASP A O 1
ATOM 1837 N N . ALA A 1 237 ? -22.603 -14.428 12.899 1.00 42.69 237 ALA A N 1
ATOM 1838 C CA . ALA A 1 237 ? -23.288 -15.723 12.807 1.00 42.69 237 ALA A CA 1
ATOM 1839 C C . ALA A 1 237 ? -23.102 -16.607 14.059 1.00 42.69 237 ALA A C 1
ATOM 1841 O O . ALA A 1 237 ? -23.929 -17.471 14.311 1.00 42.69 237 ALA A O 1
ATOM 1842 N N . ASN A 1 238 ? -22.065 -16.367 14.874 1.00 44.38 238 ASN A N 1
ATOM 1843 C CA . ASN A 1 238 ? -21.792 -17.136 16.100 1.00 44.38 238 ASN A CA 1
ATOM 1844 C C . ASN A 1 238 ? -22.276 -16.443 17.388 1.00 44.38 238 ASN A C 1
ATOM 1846 O O . ASN A 1 238 ? -21.950 -16.887 18.488 1.00 44.38 238 ASN A O 1
ATOM 1850 N N . ARG A 1 239 ? -23.025 -15.337 17.278 1.00 48.06 239 ARG A N 1
ATOM 1851 C CA . ARG A 1 239 ? -23.598 -14.613 18.430 1.00 48.06 239 ARG A CA 1
ATOM 1852 C C . ARG A 1 239 ? -25.117 -14.740 18.553 1.00 48.06 239 ARG A C 1
ATOM 1854 O O . ARG A 1 239 ? -25.698 -14.166 19.470 1.00 48.06 239 ARG A O 1
ATOM 1861 N N . LEU A 1 240 ? -25.732 -15.496 17.649 1.00 43.94 240 LEU A N 1
ATOM 1862 C CA . LEU A 1 240 ? -27.158 -15.801 17.622 1.00 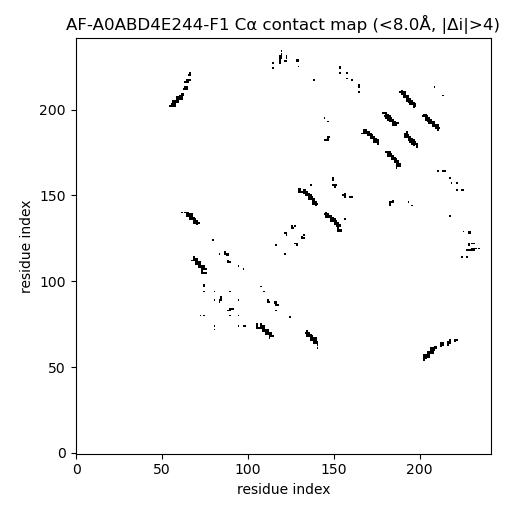43.94 240 LEU A CA 1
ATOM 1863 C C . LEU A 1 240 ? -27.356 -17.320 17.629 1.00 43.94 240 LEU A C 1
ATOM 1865 O O . LEU A 1 240 ? -27.941 -17.867 16.707 1.00 43.94 240 LEU A O 1
ATOM 1869 N N . ASP A 1 241 ? -26.874 -17.984 18.675 1.00 34.75 241 ASP A N 1
ATOM 1870 C CA . ASP A 1 241 ? -27.513 -19.210 19.151 1.00 34.75 241 ASP A CA 1
ATOM 1871 C C . ASP A 1 241 ? -27.764 -19.038 20.665 1.00 34.75 241 ASP A C 1
ATOM 1873 O O . ASP A 1 241 ? -26.839 -18.635 21.378 1.00 34.75 241 ASP A O 1
ATOM 1877 N N . PRO A 1 242 ? -29.021 -19.201 21.125 1.00 46.88 242 PRO A N 1
ATOM 1878 C CA . PRO A 1 242 ? -29.474 -18.865 22.479 1.00 46.88 242 PRO A CA 1
ATOM 1879 C C . PRO A 1 242 ? -28.975 -19.809 23.581 1.00 46.88 242 PRO A C 1
ATOM 1881 O O . PRO A 1 242 ? -28.741 -21.007 23.302 1.00 46.88 242 PRO A O 1
#

pLDDT: mean 75.03, std 21.15, range [30.55, 98.19]

Radius of gyration: 25.92 Å; Cα contacts (8 Å, |Δi|>4): 309; chains: 1; bounding box: 78×62×53 Å

Solvent-accessible surface area (backbone atoms only — not comparable to full-atom values): 14514 Å² total; per-residue (Å²): 134,64,73,64,61,57,50,54,53,50,53,54,52,51,53,54,51,56,56,63,73,63,60,78,76,82,84,80,89,79,83,87,87,88,86,84,90,78,98,65,83,74,80,78,73,73,78,81,73,80,76,75,57,91,88,62,62,50,75,43,83,49,88,70,60,44,75,53,39,33,32,76,40,52,64,83,43,53,76,57,54,48,54,31,34,76,66,65,35,35,61,63,64,62,52,51,50,59,54,68,74,52,85,84,69,84,82,48,64,43,79,30,49,49,87,49,47,54,34,68,55,48,58,71,77,33,78,62,37,51,78,60,43,61,32,38,38,32,38,34,42,94,93,72,53,74,64,51,72,47,71,34,24,59,66,54,34,51,53,52,52,49,59,59,71,67,47,53,63,75,41,68,52,69,61,72,71,90,87,70,47,42,37,26,36,36,31,46,93,63,33,35,41,33,41,38,31,49,79,87,77,71,48,39,40,37,39,40,30,40,44,67,50,49,48,54,39,50,53,52,50,52,51,51,49,49,48,44,50,63,44,80,78,71,70,72,74,75,71,73,73,135

Sequence (242 aa):
MSGWVVALVGVVILYVLLRVLRRPQAPRATEAAKSAADETPPPSLPAQLKRTLAGQPDVASIDHVVVDATVQVAALRRDMTTLLVECGALDPRVRDENERFLPESPDLVISVPLRAIPSALIARLWDNPVDNLQFSAHVTWRNRGYVHGAYGNIAALEQAFDAWLDAAPGWHDVCQERGSYIAGAFFTDEVVLHMERDYLDTSVAIDVVSRDVLTRDVHRQLAELRAHLSNHSTVDANRLDP

Secondary structure (DSSP, 8-state):
--HHHHHHHHHHHHHHHHHHHTPPPPPPP-----------PPP----------TTPPEEEEES--EEEEEEEEETT-HHHHHHHHHTTSS-HHHHHHHHHT-SS-TT-EEEEEGGGS-HHHHHHHSSSHHHH--EEEEEEETTTEEEEEEEESHHHHHHHHHHHHTPPTT-EEEE--SSS-EEEEEE-SSEEEEEEE-TTT--EEEEEEEHHHHHHHHHHHHHHHHHHHH---SSSTTS---